Protein AF-A0A257TCY2-F1 (afdb_monomer)

Foldseek 3Di:
DADADAEEAEQQAEADQVAQEDEAAHQHYAYEYNAEYAAHLAGHEYEYLPAHHAYAYEYQNEYEHEHEYEYADQYQHALSYEYDNAEHAYQEEYEYAHAYQHEHEYANEYDQNHQEYEYQHQRYAYEYAAEYAHHLAEYEYEDQPAEHAHAHEYENEYEYAHEYEYADQYQYALSYEYANAEHAYQYEYEYAHAHQHEHEYQNEHDQNHQEYEYNYQHYAYEYQNEYAAHLQGYEYAQAHNHAHEYANEYEYEEEYEYADQEQAACSYEYHNAEHYYHYYYYYPHPYNYDNYYHHHYDDDD

pLDDT: mean 95.95, std 6.82, range [35.81, 98.94]

Mean predicted aligned error: 3.77 Å

Structure (mmCIF, N/CA/C/O backbone):
data_AF-A0A257TCY2-F1
#
_entry.id   AF-A0A257TCY2-F1
#
loop_
_atom_site.group_PDB
_atom_site.id
_atom_site.type_symbol
_atom_site.label_atom_id
_atom_site.label_alt_id
_atom_site.label_comp_id
_atom_site.label_asym_id
_atom_site.label_entity_id
_atom_site.label_seq_id
_atom_site.pdbx_PDB_ins_code
_atom_site.Cartn_x
_atom_site.Cartn_y
_atom_site.Cartn_z
_atom_site.occupancy
_atom_site.B_iso_or_equiv
_atom_site.auth_seq_id
_atom_site.auth_comp_id
_atom_site.auth_asym_id
_atom_site.auth_atom_id
_atom_site.pdbx_PDB_model_num
ATOM 1 N N . ASN A 1 1 ? -17.428 -0.020 25.497 1.00 89.88 1 ASN A N 1
ATOM 2 C CA . ASN A 1 1 ? -17.079 -0.280 26.898 1.00 89.88 1 ASN A CA 1
ATOM 3 C C . ASN A 1 1 ? -16.705 1.039 27.549 1.00 89.88 1 ASN A C 1
ATOM 5 O O . ASN A 1 1 ? -15.969 1.815 26.966 1.00 89.88 1 ASN A O 1
ATOM 9 N N . SER A 1 2 ? -17.289 1.334 28.702 1.00 91.31 2 SER A N 1
ATOM 10 C CA . SER A 1 2 ? -16.994 2.526 29.509 1.00 91.31 2 SER A CA 1
ATOM 11 C C . SER A 1 2 ? -17.037 2.177 30.998 1.00 91.31 2 SER A C 1
ATOM 13 O O . SER A 1 2 ? -17.332 3.024 31.839 1.00 91.31 2 SER A O 1
ATOM 15 N N . GLY A 1 3 ? -16.854 0.890 31.319 1.00 85.69 3 GLY A N 1
ATOM 16 C CA . GLY A 1 3 ? -16.906 0.395 32.687 1.00 85.69 3 GLY A CA 1
ATOM 17 C C . GLY A 1 3 ? -15.727 0.900 33.517 1.00 85.69 3 GLY A C 1
ATOM 18 O O . GLY A 1 3 ? -14.699 1.298 32.983 1.00 85.69 3 GLY A O 1
ATOM 19 N N . THR A 1 4 ? -15.863 0.859 34.837 1.00 85.56 4 THR A N 1
ATOM 20 C CA . THR A 1 4 ? -14.790 1.188 35.796 1.00 85.56 4 THR A CA 1
ATOM 21 C C . THR A 1 4 ? -14.206 -0.054 36.473 1.00 85.56 4 THR A C 1
ATOM 23 O O . THR A 1 4 ? -13.357 0.052 37.355 1.00 85.56 4 THR A O 1
ATOM 26 N N . GLY A 1 5 ? -14.684 -1.241 36.086 1.00 83.38 5 GLY A N 1
ATOM 27 C CA . GLY A 1 5 ? -14.152 -2.514 36.558 1.00 83.38 5 GLY A CA 1
ATOM 28 C C . GLY A 1 5 ? -12.758 -2.792 36.000 1.00 83.38 5 GLY A C 1
ATOM 29 O O . GLY A 1 5 ? -12.325 -2.179 35.024 1.00 83.38 5 GLY A O 1
ATOM 30 N N . THR A 1 6 ? -12.058 -3.734 36.622 1.00 81.06 6 THR A N 1
ATOM 31 C CA . THR A 1 6 ? -10.819 -4.303 36.086 1.00 81.06 6 THR A CA 1
ATOM 32 C C . THR A 1 6 ? -11.149 -5.550 35.261 1.00 81.06 6 THR A C 1
ATOM 34 O O . THR A 1 6 ? -12.037 -6.318 35.631 1.00 81.06 6 THR A O 1
ATOM 37 N N . GLY A 1 7 ? -10.453 -5.761 34.142 1.00 84.75 7 GLY A N 1
ATOM 38 C CA . GLY A 1 7 ? -10.587 -6.971 33.315 1.00 84.75 7 GLY A CA 1
ATOM 39 C C . GLY A 1 7 ? -11.035 -6.715 31.875 1.00 84.75 7 GLY A C 1
ATOM 40 O O . GLY A 1 7 ? -11.066 -5.585 31.407 1.00 84.75 7 GLY A O 1
ATOM 41 N N . GLU A 1 8 ? -11.369 -7.776 31.151 1.00 90.56 8 GLU A N 1
ATOM 42 C CA . GLU A 1 8 ? -11.701 -7.726 29.723 1.00 90.56 8 GLU A CA 1
ATOM 43 C C . GLU A 1 8 ? -13.213 -7.874 29.502 1.00 90.56 8 GLU A C 1
ATOM 45 O O . GLU A 1 8 ? -13.847 -8.794 30.021 1.00 90.56 8 GLU A O 1
ATOM 50 N N . SER A 1 9 ? -13.798 -6.972 28.717 1.00 95.50 9 SER A N 1
ATOM 51 C CA . SER A 1 9 ? -15.141 -7.120 28.160 1.00 95.50 9 SER A CA 1
ATOM 52 C C . SER A 1 9 ? -15.049 -7.854 26.826 1.00 95.50 9 SER A C 1
ATOM 54 O O . SER A 1 9 ? -14.408 -7.363 25.901 1.00 95.50 9 SER A O 1
ATOM 56 N N . LEU A 1 10 ? -15.714 -9.002 26.701 1.00 96.38 10 LEU A N 1
ATOM 57 C CA . LEU A 1 10 ? -15.684 -9.821 25.487 1.00 96.38 10 LEU A CA 1
ATOM 58 C C . LEU A 1 10 ? -17.030 -9.798 24.755 1.00 96.38 10 LEU A C 1
ATOM 60 O O . LEU A 1 10 ? -18.058 -10.197 25.304 1.00 96.38 10 LEU A O 1
ATOM 64 N N . ILE A 1 11 ? -17.006 -9.422 23.478 1.00 97.56 11 ILE A N 1
ATOM 65 C CA . ILE A 1 11 ? -18.086 -9.668 22.520 1.00 97.56 11 ILE A CA 1
ATOM 66 C C . ILE A 1 11 ? -17.694 -10.896 21.694 1.00 97.56 11 ILE A C 1
ATOM 68 O O . ILE A 1 11 ? -16.908 -10.801 20.755 1.00 97.56 11 ILE A O 1
ATOM 72 N N . SER A 1 12 ? -18.213 -12.069 22.058 1.00 96.62 12 SER A N 1
ATOM 73 C CA . SER A 1 12 ? -17.888 -13.336 21.380 1.00 96.62 12 SER A CA 1
ATOM 74 C C . SER A 1 12 ? -18.710 -13.588 20.111 1.00 96.62 12 SER A C 1
ATOM 76 O O . SER A 1 12 ? -18.281 -14.339 19.239 1.00 96.62 12 SER A O 1
ATOM 78 N N . ALA A 1 13 ? -19.888 -12.972 19.995 1.00 97.06 13 ALA A N 1
ATOM 79 C CA . ALA A 1 13 ? -20.731 -13.051 18.805 1.00 97.06 13 ALA A CA 1
ATOM 80 C C . ALA A 1 13 ? -20.280 -12.055 17.725 1.00 97.06 13 ALA A C 1
ATOM 82 O O . ALA A 1 13 ? -19.653 -11.040 18.024 1.00 97.06 13 ALA A O 1
ATOM 83 N N . GLY A 1 14 ? -20.627 -12.329 16.465 1.00 96.06 14 GLY A N 1
ATOM 84 C CA . GLY A 1 14 ? -20.378 -11.389 15.372 1.00 96.06 14 GLY A CA 1
ATOM 85 C C . GLY A 1 14 ? -21.173 -10.089 15.529 1.00 96.06 14 GLY A C 1
ATOM 86 O O . GLY A 1 14 ? -22.322 -10.099 15.976 1.00 96.06 14 GLY A O 1
ATOM 87 N N . ILE A 1 15 ? -20.571 -8.972 15.124 1.00 97.94 15 ILE A N 1
ATOM 88 C CA . ILE A 1 15 ? -21.221 -7.662 15.045 1.00 97.94 15 ILE A CA 1
ATOM 89 C C . ILE A 1 15 ? -21.794 -7.499 13.633 1.00 97.94 15 ILE A C 1
ATOM 91 O O . ILE A 1 15 ? -21.067 -7.573 12.645 1.00 97.94 15 ILE A O 1
ATOM 95 N N . GLY A 1 16 ? -23.110 -7.312 13.531 1.00 96.75 16 GLY A N 1
ATOM 96 C CA . GLY A 1 16 ? -23.810 -7.234 12.245 1.00 96.75 16 GLY A CA 1
ATOM 97 C C . GLY A 1 16 ? -23.762 -5.855 11.578 1.00 96.75 16 GLY A C 1
ATOM 98 O O . GLY A 1 16 ? -23.526 -4.842 12.231 1.00 96.75 16 GLY A O 1
ATOM 99 N N . ALA A 1 17 ? -24.120 -5.817 10.290 1.00 96.50 17 ALA A N 1
ATOM 100 C CA . ALA A 1 17 ? -24.063 -4.639 9.411 1.00 96.50 17 ALA A CA 1
ATOM 101 C C . ALA A 1 17 ? -24.980 -3.456 9.792 1.00 96.50 17 ALA A C 1
ATOM 103 O O . ALA A 1 17 ? -24.977 -2.437 9.110 1.00 96.50 17 ALA A O 1
ATOM 104 N N . ASN A 1 18 ? -25.775 -3.577 10.859 1.00 96.88 18 ASN A N 1
ATOM 105 C CA . ASN A 1 18 ? -26.564 -2.468 11.408 1.00 96.88 18 ASN A CA 1
ATOM 106 C C . ASN A 1 18 ? -25.780 -1.655 12.451 1.00 96.88 18 ASN A C 1
ATOM 108 O O . ASN A 1 18 ? -26.243 -0.601 12.880 1.00 96.88 18 ASN A O 1
ATOM 112 N N . VAL A 1 19 ? -24.626 -2.155 12.901 1.00 97.75 19 VAL A N 1
ATOM 113 C CA . VAL A 1 19 ? -23.785 -1.485 13.890 1.00 97.75 19 VAL A CA 1
ATOM 114 C C . VAL A 1 19 ? -22.763 -0.616 13.166 1.00 97.75 19 VAL A C 1
ATOM 116 O O . VAL A 1 19 ? -21.879 -1.102 12.461 1.00 97.75 19 VAL A O 1
ATOM 119 N N . THR A 1 20 ? -22.877 0.691 13.363 1.00 97.75 20 THR A N 1
ATOM 120 C CA . THR A 1 20 ? -22.007 1.693 12.734 1.00 97.75 20 THR A CA 1
ATOM 121 C C . THR A 1 20 ? -20.854 2.126 13.636 1.00 97.75 20 THR A C 1
ATOM 123 O O . THR A 1 20 ? -20.016 2.911 13.209 1.00 97.75 20 THR A O 1
ATOM 126 N N . GLY A 1 21 ? -20.797 1.643 14.879 1.00 98.19 21 GLY A N 1
ATOM 127 C CA . GLY A 1 21 ? -19.809 2.084 15.856 1.00 98.19 21 GLY A CA 1
ATOM 128 C C . GLY A 1 21 ? -19.520 1.047 16.937 1.00 98.19 21 GLY A C 1
ATOM 129 O O . GLY A 1 21 ? -20.444 0.443 17.482 1.00 98.19 21 GLY A O 1
ATOM 130 N N . VAL A 1 22 ? -18.244 0.880 17.281 1.00 98.44 22 VAL A N 1
ATOM 131 C CA . VAL A 1 22 ? -17.781 0.143 18.465 1.00 98.44 22 VAL A CA 1
ATOM 132 C C . VAL A 1 22 ? -16.777 1.021 19.199 1.00 98.44 22 VAL A C 1
ATOM 134 O O . VAL A 1 22 ? -15.784 1.443 18.618 1.00 98.44 22 VAL A O 1
ATOM 137 N N . THR A 1 23 ? -17.019 1.294 20.479 1.00 97.94 23 THR A N 1
ATOM 138 C CA . THR A 1 23 ? -16.197 2.236 21.252 1.00 97.94 23 THR A CA 1
ATOM 139 C C . THR A 1 23 ? -15.641 1.589 22.513 1.00 97.94 23 THR A C 1
ATOM 141 O O . THR A 1 23 ? -16.407 1.045 23.311 1.00 97.94 23 THR A O 1
ATOM 144 N N . GLU A 1 24 ? -14.334 1.704 22.728 1.00 97.56 24 GLU A N 1
ATOM 145 C CA . GLU A 1 24 ? -13.656 1.550 24.019 1.00 97.56 24 GLU A CA 1
ATOM 146 C C . GLU A 1 24 ? -13.386 2.941 24.621 1.00 97.56 24 GLU A C 1
ATOM 148 O O . GLU A 1 24 ? -12.907 3.836 23.933 1.00 97.56 24 GLU A O 1
ATOM 153 N N . ASN A 1 25 ? -13.747 3.148 25.885 1.00 95.81 25 ASN A N 1
ATOM 154 C CA . ASN A 1 25 ? -13.610 4.401 26.639 1.00 95.81 25 ASN A CA 1
ATOM 155 C C . ASN A 1 25 ? -13.423 4.157 28.157 1.00 95.81 25 ASN A C 1
ATOM 157 O O . ASN A 1 25 ? -13.607 5.046 28.986 1.00 95.81 25 ASN A O 1
ATOM 161 N N . SER A 1 26 ? -13.142 2.924 28.559 1.00 94.44 26 SER A N 1
ATOM 162 C CA . SER A 1 26 ? -12.793 2.556 29.921 1.00 94.44 26 SER A CA 1
ATOM 163 C C . SER A 1 26 ? -11.306 2.779 30.146 1.00 94.44 26 SER A C 1
ATOM 165 O O . SER A 1 26 ? -10.479 2.399 29.325 1.00 94.44 26 SER A O 1
ATOM 167 N N . ALA A 1 27 ? -10.940 3.328 31.303 1.00 92.31 27 ALA A N 1
ATOM 168 C CA . ALA A 1 27 ? -9.537 3.430 31.684 1.00 92.31 27 ALA A CA 1
ATOM 169 C C . ALA A 1 27 ? -8.929 2.062 32.058 1.00 92.31 27 ALA A C 1
ATOM 171 O O . ALA A 1 27 ? -7.739 1.833 31.827 1.00 92.31 27 ALA A O 1
ATOM 172 N N . THR A 1 28 ? -9.738 1.152 32.608 1.00 91.38 28 THR A N 1
ATOM 173 C CA . THR A 1 28 ? -9.285 -0.033 33.360 1.00 91.38 28 THR A CA 1
ATOM 174 C C . THR A 1 28 ? -9.785 -1.371 32.819 1.00 91.38 28 THR A C 1
ATOM 176 O O . THR A 1 28 ? -9.337 -2.416 33.299 1.00 91.38 28 THR A O 1
ATOM 179 N N . SER A 1 29 ? -10.718 -1.359 31.866 1.00 94.06 29 SER A N 1
ATOM 180 C CA . SER A 1 29 ? -11.249 -2.559 31.236 1.00 94.06 29 SER A CA 1
ATOM 181 C C . SER A 1 29 ? -11.096 -2.506 29.721 1.00 94.06 29 SER A C 1
ATOM 183 O O . SER A 1 29 ? -11.637 -1.613 29.087 1.00 94.06 29 SER A O 1
ATOM 185 N N . ALA A 1 30 ? -10.392 -3.472 29.134 1.00 95.69 30 ALA A N 1
ATOM 186 C CA . ALA A 1 30 ? -10.261 -3.590 27.680 1.00 95.69 30 ALA A CA 1
ATOM 187 C C . ALA A 1 30 ? -11.533 -4.162 27.038 1.00 95.69 30 ALA A C 1
ATOM 189 O O . ALA A 1 30 ? -12.298 -4.869 27.699 1.00 95.69 30 ALA A O 1
ATOM 190 N N . LEU A 1 31 ? -11.733 -3.906 25.745 1.00 97.56 31 LEU A N 1
ATOM 191 C CA . LEU A 1 31 ? -12.817 -4.468 24.941 1.00 97.56 31 LEU A CA 1
ATOM 192 C C . LEU A 1 31 ? -12.226 -5.332 23.839 1.00 97.56 31 LEU A C 1
ATOM 194 O O . LEU A 1 31 ? -11.511 -4.840 22.968 1.00 97.56 31 LEU A O 1
ATOM 198 N N . THR A 1 32 ? -12.611 -6.601 23.835 1.00 97.88 32 THR A N 1
ATOM 199 C CA . THR A 1 32 ? -12.283 -7.543 22.771 1.00 97.88 32 THR A CA 1
ATOM 200 C C . THR A 1 32 ? -13.537 -7.941 22.014 1.00 97.88 32 THR A C 1
ATOM 202 O O . THR A 1 32 ? -14.533 -8.381 22.591 1.00 97.88 32 THR A O 1
ATOM 205 N N . VAL A 1 33 ? -13.480 -7.828 20.692 1.00 98.38 33 VAL A N 1
ATOM 206 C CA . VAL A 1 33 ? -14.477 -8.342 19.757 1.00 98.38 33 VAL A CA 1
ATOM 207 C C . VAL A 1 33 ? -13.922 -9.623 19.136 1.00 98.38 33 VAL A C 1
ATOM 209 O O . VAL A 1 33 ? -13.134 -9.593 18.190 1.00 98.38 33 VAL A O 1
ATOM 212 N N . GLY A 1 34 ? -14.311 -10.759 19.716 1.00 97.75 34 GLY A N 1
ATOM 213 C CA . GLY A 1 34 ? -13.906 -12.091 19.265 1.00 97.75 34 GLY A CA 1
ATOM 214 C C . GLY A 1 34 ? -14.706 -12.603 18.067 1.00 97.75 34 GLY A C 1
ATOM 215 O O . GLY A 1 34 ? -14.212 -13.433 17.310 1.00 97.75 34 GLY A O 1
ATOM 216 N N . GLY A 1 35 ? -15.931 -12.108 17.874 1.00 97.50 35 GLY A N 1
ATOM 217 C CA . GLY A 1 35 ? -16.713 -12.371 16.667 1.00 97.50 35 GLY A CA 1
ATOM 218 C C . GLY A 1 35 ? -16.335 -11.448 15.508 1.00 97.50 35 GLY A C 1
ATOM 219 O O . GLY A 1 35 ? -15.796 -10.364 15.710 1.00 97.50 35 GLY A O 1
ATOM 220 N N . ALA A 1 36 ? -16.620 -11.866 14.274 1.00 97.50 36 ALA A N 1
ATOM 221 C CA . ALA A 1 36 ? -16.353 -11.035 13.099 1.00 97.50 36 ALA A CA 1
ATOM 222 C C . ALA A 1 36 ? -17.190 -9.747 13.112 1.00 97.50 36 ALA A C 1
ATOM 224 O O . ALA A 1 36 ? -18.366 -9.766 13.490 1.00 97.50 36 ALA A O 1
ATOM 225 N N . ILE A 1 37 ? -16.617 -8.645 12.631 1.00 98.62 37 ILE A N 1
ATOM 226 C CA . ILE A 1 37 ? -17.355 -7.409 12.354 1.00 98.62 37 ILE A CA 1
ATOM 227 C C . ILE A 1 37 ? -17.805 -7.425 10.893 1.00 98.62 37 ILE A C 1
ATOM 229 O O . ILE A 1 37 ? -16.997 -7.585 9.980 1.00 98.62 37 ILE A O 1
ATOM 233 N N . THR A 1 38 ? -19.100 -7.239 10.656 1.00 98.56 38 THR A N 1
ATOM 234 C CA . THR A 1 38 ? -19.643 -6.956 9.323 1.00 98.56 38 THR A CA 1
ATOM 235 C C . THR A 1 38 ? -19.830 -5.451 9.196 1.00 98.56 38 THR A C 1
ATOM 237 O O . THR A 1 38 ? -20.738 -4.895 9.807 1.00 98.56 38 THR A O 1
ATOM 240 N N . VAL A 1 39 ? -18.976 -4.793 8.416 1.00 98.62 39 VAL A N 1
ATOM 241 C CA . VAL A 1 39 ? -19.020 -3.345 8.199 1.00 98.62 39 VAL A CA 1
ATOM 242 C C . VAL A 1 39 ? -20.326 -2.955 7.514 1.00 98.62 39 VAL A C 1
ATOM 244 O O . VAL A 1 39 ? -20.713 -3.539 6.493 1.00 98.62 39 VAL A O 1
ATOM 247 N N . ALA A 1 40 ? -21.006 -1.965 8.092 1.00 98.19 40 ALA A N 1
ATOM 248 C CA . ALA A 1 40 ? -22.235 -1.407 7.550 1.00 98.19 40 ALA A CA 1
ATOM 249 C C . ALA A 1 40 ? -21.975 -0.748 6.189 1.00 98.19 40 ALA A C 1
ATOM 251 O O . ALA A 1 40 ? -20.904 -0.196 5.959 1.00 98.19 40 ALA A O 1
ATOM 252 N N . ALA A 1 41 ? -22.964 -0.735 5.292 1.00 97.25 41 ALA A N 1
ATOM 253 C CA . ALA A 1 41 ? -22.807 -0.111 3.971 1.00 97.25 41 ALA A CA 1
ATOM 254 C C . ALA A 1 41 ? -22.466 1.393 4.053 1.00 97.25 41 ALA A C 1
ATOM 256 O O . ALA A 1 41 ? -21.733 1.907 3.216 1.00 97.25 41 ALA A O 1
ATOM 257 N N . GLY A 1 42 ? -22.961 2.086 5.087 1.00 96.75 42 GLY A N 1
ATOM 258 C CA . GLY A 1 42 ? -22.605 3.480 5.389 1.00 96.75 42 GLY A CA 1
ATOM 259 C C . GLY A 1 42 ? -21.276 3.656 6.136 1.00 96.75 42 GLY A C 1
ATOM 260 O O . GLY A 1 42 ? -20.899 4.785 6.429 1.00 96.75 42 GLY A O 1
ATOM 261 N N . GLY A 1 43 ? -20.583 2.559 6.442 1.00 98.25 43 GLY A N 1
ATOM 262 C CA . GLY A 1 43 ? -19.350 2.511 7.217 1.00 98.25 43 GLY A CA 1
ATOM 263 C C . GLY A 1 43 ? -19.547 2.125 8.686 1.00 98.25 43 GLY A C 1
ATOM 264 O O . GLY A 1 43 ? -20.632 2.261 9.258 1.00 98.25 43 GLY A O 1
ATOM 265 N N . THR A 1 44 ? -18.471 1.636 9.296 1.00 98.75 44 THR A N 1
ATOM 266 C CA . THR A 1 44 ? -18.402 1.294 10.721 1.00 98.75 44 THR A CA 1
ATOM 267 C C . THR A 1 44 ? -17.135 1.897 11.316 1.00 98.75 44 THR A C 1
ATOM 269 O O . THR A 1 44 ? -16.044 1.679 10.792 1.00 98.75 44 THR A O 1
ATOM 272 N N . THR A 1 45 ? -17.272 2.614 12.429 1.00 98.81 45 THR A N 1
ATOM 273 C CA . THR A 1 45 ? -16.152 3.221 13.155 1.00 98.81 45 THR A CA 1
ATOM 274 C C . THR A 1 45 ? -15.792 2.404 14.391 1.00 98.81 45 THR A C 1
ATOM 276 O O . THR A 1 45 ? -16.648 2.073 15.211 1.00 98.81 45 THR A O 1
ATOM 279 N N . LEU A 1 46 ? -14.512 2.097 14.553 1.00 98.81 46 LEU A N 1
ATOM 280 C CA . LEU A 1 46 ? -13.935 1.561 15.777 1.00 98.81 46 LEU A CA 1
ATOM 281 C C . LEU A 1 46 ? -13.209 2.699 16.482 1.00 98.81 46 LEU A C 1
ATOM 283 O O . LEU A 1 46 ? -12.328 3.312 15.896 1.00 98.81 46 LEU A O 1
ATOM 287 N N . THR A 1 47 ? -13.564 2.985 17.728 1.00 98.75 47 THR A N 1
ATOM 288 C CA . THR A 1 47 ? -12.987 4.105 18.476 1.00 98.75 47 THR A CA 1
ATOM 289 C C . THR A 1 47 ? -12.360 3.602 19.762 1.00 98.75 47 THR A C 1
ATOM 291 O O . THR A 1 47 ? -13.033 2.950 20.560 1.00 98.75 47 THR A O 1
ATOM 294 N N . ASN A 1 48 ? -11.107 3.975 20.012 1.00 98.25 48 ASN A N 1
ATOM 295 C CA . ASN A 1 48 ? -10.554 3.966 21.360 1.00 98.25 48 ASN A CA 1
ATOM 296 C C . ASN A 1 48 ? -10.442 5.415 21.850 1.00 98.25 48 ASN A C 1
ATOM 298 O O . ASN A 1 48 ? -9.567 6.156 21.419 1.00 98.25 48 ASN A O 1
ATOM 302 N N . ALA A 1 49 ? -11.348 5.818 22.739 1.00 96.38 49 ALA A N 1
ATOM 303 C CA . ALA A 1 49 ? -11.420 7.149 23.341 1.00 96.38 49 ALA A CA 1
ATOM 304 C C . ALA A 1 49 ? -10.745 7.224 24.725 1.00 96.38 49 ALA A C 1
ATOM 306 O O . ALA A 1 49 ? -10.909 8.207 25.449 1.00 96.38 49 ALA A O 1
ATOM 307 N N . ASN A 1 50 ? -9.984 6.196 25.108 1.00 91.12 50 ASN A N 1
ATOM 308 C CA . ASN A 1 50 ? -9.343 6.105 26.411 1.00 91.12 50 ASN A CA 1
ATOM 309 C C . ASN A 1 50 ? -8.156 7.073 26.545 1.00 91.12 50 ASN A C 1
ATOM 311 O O . ASN A 1 50 ? -7.003 6.710 26.331 1.00 91.12 50 ASN A O 1
ATOM 315 N N . ALA A 1 51 ? -8.424 8.317 26.930 1.00 80.69 51 ALA A N 1
ATOM 316 C CA . ALA A 1 51 ? -7.404 9.363 26.976 1.00 80.69 51 ALA A CA 1
ATOM 317 C C . ALA A 1 51 ? -6.301 9.152 28.038 1.00 80.69 51 ALA A C 1
ATOM 319 O O . ALA A 1 51 ? -5.235 9.755 27.924 1.00 80.69 51 ALA A O 1
ATOM 320 N N . SER A 1 52 ? -6.542 8.354 29.084 1.00 78.06 52 SER A N 1
ATOM 321 C CA . SER A 1 52 ? -5.675 8.325 30.278 1.00 78.06 52 SER A CA 1
ATOM 322 C C . SER A 1 52 ? -5.508 6.955 30.948 1.00 78.06 52 SER A C 1
ATOM 324 O O . SER A 1 52 ? -4.885 6.864 32.006 1.00 78.06 52 SER A O 1
ATOM 326 N N . GLY A 1 53 ? -6.047 5.891 30.356 1.00 85.88 53 GLY A N 1
ATOM 327 C CA . GLY A 1 53 ? -5.898 4.517 30.832 1.00 85.88 53 GLY A CA 1
ATOM 328 C C . GLY A 1 53 ? -4.941 3.675 29.990 1.00 85.88 53 GLY A C 1
ATOM 329 O O . GLY A 1 53 ? -4.104 4.189 29.255 1.00 85.88 53 GLY A O 1
ATOM 330 N N . SER A 1 54 ? -5.078 2.355 30.116 1.00 90.56 54 SER A N 1
ATOM 331 C CA . SER A 1 54 ? -4.248 1.358 29.418 1.00 90.56 54 SER A CA 1
ATOM 332 C C . SER A 1 54 ? -5.075 0.314 28.666 1.00 90.56 54 SER A C 1
ATOM 334 O O . SER A 1 54 ? -4.590 -0.778 28.387 1.00 90.56 54 SER A O 1
ATOM 336 N N . SER A 1 55 ? -6.355 0.593 28.435 1.00 95.69 55 SER A N 1
ATOM 337 C CA . SER A 1 55 ? -7.306 -0.379 27.894 1.00 95.69 55 SER A CA 1
ATOM 338 C C . SER A 1 55 ? -7.414 -0.245 26.380 1.00 95.69 55 SER A C 1
ATOM 340 O O . SER A 1 55 ? -7.599 0.860 25.866 1.00 95.69 55 SER A O 1
ATOM 342 N N . LEU A 1 56 ? -7.293 -1.379 25.690 1.00 95.75 56 LEU A N 1
ATOM 343 C CA . LEU A 1 56 ? -7.274 -1.482 24.235 1.00 95.75 56 LEU A CA 1
ATOM 344 C C . LEU A 1 56 ? -8.661 -1.851 23.697 1.00 95.75 56 LEU A C 1
ATOM 346 O O . LEU A 1 56 ? -9.445 -2.516 24.380 1.00 95.75 56 LEU A O 1
ATOM 350 N N . LEU A 1 57 ? -8.913 -1.493 22.438 1.00 98.25 57 LEU A N 1
ATOM 351 C CA . LEU A 1 57 ? -9.946 -2.104 21.610 1.00 98.25 57 LEU A CA 1
ATOM 352 C C . LEU A 1 57 ? -9.292 -3.155 20.709 1.00 98.25 57 LEU A C 1
ATOM 354 O O . LEU A 1 57 ? -8.577 -2.810 19.770 1.00 98.25 57 LEU A O 1
ATOM 358 N N . THR A 1 58 ? -9.550 -4.433 20.974 1.00 98.38 58 THR A N 1
ATOM 359 C CA . THR A 1 58 ? -9.042 -5.545 20.161 1.00 98.38 58 THR A CA 1
ATOM 360 C C . THR A 1 58 ? -10.161 -6.156 19.327 1.00 98.38 58 THR A C 1
ATOM 362 O O . THR A 1 58 ? -11.237 -6.449 19.841 1.00 98.38 58 THR A O 1
ATOM 365 N N . VAL A 1 59 ? -9.913 -6.409 18.046 1.00 98.62 59 VAL A N 1
ATOM 366 C CA . VAL A 1 59 ? -10.798 -7.18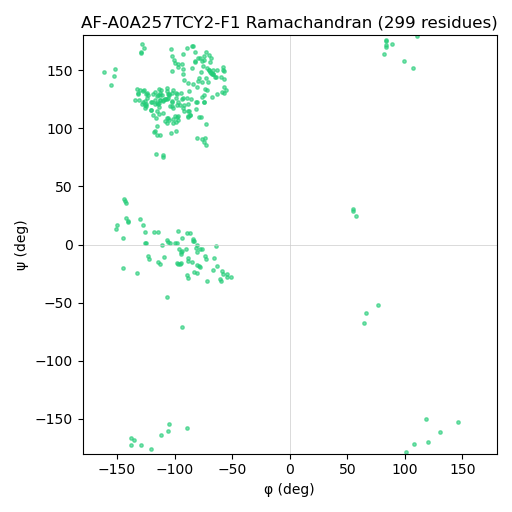2 17.166 1.00 98.62 59 VAL A CA 1
ATOM 367 C C . VAL A 1 59 ? -10.025 -8.388 16.655 1.00 98.62 59 VAL A C 1
ATOM 369 O O . VAL A 1 59 ? -9.048 -8.230 15.926 1.00 98.62 59 VAL A O 1
ATOM 372 N N . SER A 1 60 ? -10.464 -9.587 17.029 1.00 97.75 60 SER A N 1
ATOM 373 C CA . SER A 1 60 ? -9.829 -10.848 16.625 1.00 97.75 60 SER A CA 1
ATOM 374 C C . SER A 1 60 ? -10.694 -11.699 15.692 1.00 97.75 60 SER A C 1
ATOM 376 O O . SER A 1 60 ? -10.182 -12.560 14.987 1.00 97.75 60 SER A O 1
ATOM 378 N N . GLY A 1 61 ? -11.999 -11.431 15.599 1.00 97.38 61 GLY A N 1
ATOM 379 C CA . GLY A 1 61 ? -12.896 -12.196 14.724 1.00 97.38 61 GLY A CA 1
ATOM 380 C C . GLY A 1 61 ? -12.803 -11.872 13.227 1.00 97.38 61 GLY A C 1
ATOM 381 O O . GLY A 1 61 ? -13.483 -12.510 12.424 1.00 97.38 61 GLY A O 1
ATOM 382 N N . GLY A 1 62 ? -11.988 -10.887 12.840 1.00 97.44 62 GLY A N 1
ATOM 383 C CA . GLY A 1 62 ? -11.848 -10.414 11.460 1.00 97.44 62 GLY A CA 1
ATOM 384 C C . GLY A 1 62 ? -12.915 -9.396 11.061 1.00 97.44 62 GLY A C 1
ATOM 385 O O . GLY A 1 62 ? -13.837 -9.088 11.824 1.00 97.44 62 GLY A O 1
ATOM 386 N N . VAL A 1 63 ? -12.782 -8.850 9.851 1.00 98.75 63 VAL A N 1
ATOM 387 C CA . VAL A 1 63 ? -13.678 -7.803 9.339 1.00 98.75 63 VAL A CA 1
ATOM 388 C C . VAL A 1 63 ? -14.131 -8.133 7.917 1.00 98.75 63 VAL A C 1
ATOM 390 O O . VAL A 1 63 ? -13.325 -8.504 7.069 1.00 98.75 63 VAL A O 1
ATOM 393 N N . THR A 1 64 ? -15.428 -7.997 7.650 1.00 98.44 64 THR A N 1
ATOM 394 C CA . THR A 1 64 ? -16.078 -8.204 6.341 1.00 98.44 64 THR A CA 1
ATOM 395 C C . THR A 1 64 ? -17.113 -7.094 6.102 1.00 98.44 64 THR A C 1
ATOM 397 O O . THR A 1 64 ? -17.115 -6.107 6.829 1.00 98.44 64 THR A O 1
ATOM 400 N N . GLY A 1 65 ? -18.015 -7.222 5.124 1.00 98.06 65 GLY A N 1
ATOM 401 C CA . GLY A 1 65 ? -19.075 -6.236 4.857 1.00 98.06 65 GLY A CA 1
ATOM 402 C C . GLY A 1 65 ? -18.756 -5.311 3.683 1.00 98.06 65 GLY A C 1
ATOM 403 O O . GLY A 1 65 ? -17.741 -5.494 3.021 1.00 98.06 65 GLY A O 1
ATOM 404 N N . ALA A 1 66 ? -19.651 -4.365 3.389 1.00 93.25 66 ALA A N 1
ATOM 405 C CA . ALA A 1 66 ? -19.679 -3.645 2.107 1.00 93.25 66 ALA A CA 1
ATOM 406 C C . ALA A 1 66 ? -19.372 -2.136 2.189 1.00 93.25 66 ALA A C 1
ATOM 408 O O . ALA A 1 66 ? -19.618 -1.419 1.221 1.00 93.25 66 ALA A O 1
ATOM 409 N N . GLY A 1 67 ? -18.901 -1.643 3.335 1.00 97.56 67 GLY A N 1
ATOM 410 C CA . GLY A 1 67 ? -18.581 -0.228 3.526 1.00 97.56 67 GLY A CA 1
ATOM 411 C C . GLY A 1 67 ? -17.193 0.005 4.107 1.00 97.56 67 GLY A C 1
ATOM 412 O O . GLY A 1 67 ? -16.396 -0.918 4.282 1.00 97.56 67 GLY A O 1
ATOM 413 N N . ASN A 1 68 ? -16.923 1.264 4.436 1.00 98.62 68 ASN A N 1
ATOM 414 C CA . ASN A 1 68 ? -15.622 1.692 4.936 1.00 98.62 68 ASN A CA 1
ATOM 415 C C . ASN A 1 68 ? -15.467 1.385 6.428 1.00 98.62 68 ASN A C 1
ATOM 417 O O . ASN A 1 68 ? -16.365 1.651 7.231 1.00 98.62 68 ASN A O 1
ATOM 421 N N . LEU A 1 69 ? -14.307 0.856 6.798 1.00 98.88 69 LEU A N 1
ATOM 422 C CA . LEU A 1 69 ? -13.900 0.696 8.184 1.00 98.88 69 LEU A CA 1
ATOM 423 C C . LEU A 1 69 ? -13.083 1.917 8.602 1.00 98.88 69 LEU A C 1
ATOM 425 O O . LEU A 1 69 ? -12.076 2.228 7.969 1.00 98.88 69 LEU A O 1
ATOM 429 N N . ILE A 1 70 ? -13.494 2.583 9.675 1.00 98.88 70 ILE A N 1
ATOM 430 C CA . ILE A 1 70 ? -12.786 3.741 10.229 1.00 98.88 70 ILE A CA 1
ATOM 431 C C . ILE A 1 70 ? -12.204 3.348 11.586 1.00 98.88 70 ILE A C 1
ATOM 433 O O . ILE A 1 70 ? -12.896 2.740 12.401 1.00 98.88 70 ILE A O 1
ATOM 437 N N . LEU A 1 71 ? -10.937 3.670 11.818 1.00 98.88 71 LEU A N 1
ATOM 438 C CA . LEU A 1 71 ? -10.187 3.387 13.036 1.00 98.88 71 LEU A CA 1
ATOM 439 C C . LEU A 1 71 ?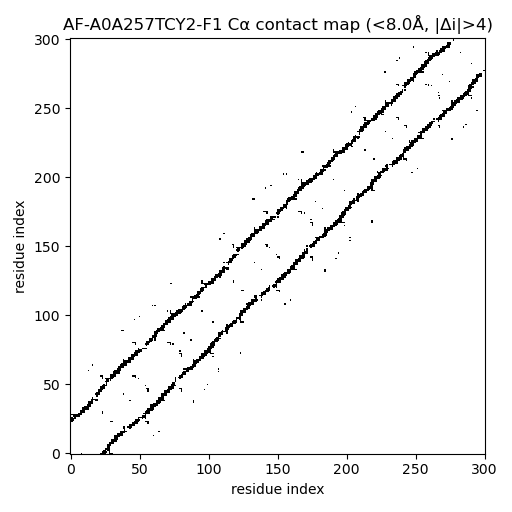 -9.804 4.723 13.682 1.00 98.88 71 LEU A C 1
ATOM 441 O O . LEU A 1 71 ? -8.950 5.451 13.182 1.00 98.88 71 LEU A O 1
ATOM 445 N N . ASP A 1 72 ? -10.442 5.038 14.802 1.00 98.56 72 ASP A N 1
ATOM 446 C CA . ASP A 1 72 ? -10.244 6.275 15.548 1.00 98.56 72 ASP A CA 1
ATOM 447 C C . ASP A 1 72 ? -9.532 5.966 16.864 1.00 98.56 72 ASP A C 1
ATOM 449 O O . ASP A 1 72 ? -10.151 5.903 17.937 1.00 98.56 72 ASP A O 1
ATOM 453 N N . ASN A 1 73 ? -8.217 5.727 16.797 1.00 98.12 73 ASN A N 1
ATOM 454 C CA . ASN A 1 73 ? -7.417 5.668 18.013 1.00 98.12 73 ASN A CA 1
ATOM 455 C C . ASN A 1 73 ? -7.213 7.091 18.554 1.00 98.12 73 ASN A C 1
ATOM 457 O O . ASN A 1 73 ? -6.253 7.791 18.238 1.00 98.12 73 ASN A O 1
ATOM 461 N N . ASN A 1 74 ? -8.163 7.525 19.377 1.00 97.69 74 ASN A N 1
ATOM 462 C CA . ASN A 1 74 ? -8.172 8.818 20.057 1.00 97.69 74 ASN A CA 1
ATOM 463 C C . ASN A 1 74 ? -7.414 8.767 21.397 1.00 97.69 74 ASN A C 1
ATOM 465 O O . ASN A 1 74 ? -7.481 9.713 22.181 1.00 97.69 74 ASN A O 1
ATOM 469 N N . SER A 1 75 ? -6.699 7.670 21.670 1.00 97.06 75 SER A N 1
ATOM 470 C CA . SER A 1 75 ? -5.910 7.459 22.883 1.00 97.06 75 SER A CA 1
ATOM 471 C C . SER A 1 75 ? -4.408 7.661 22.655 1.00 97.06 75 SER A C 1
ATOM 473 O O . SER A 1 75 ? -3.903 7.600 21.535 1.00 97.06 75 SER A O 1
ATOM 475 N N . ALA A 1 76 ? -3.658 7.851 23.740 1.00 96.38 76 ALA A N 1
ATOM 476 C CA . ALA A 1 76 ? -2.192 7.826 23.712 1.00 96.38 76 ALA A CA 1
ATOM 477 C C . ALA A 1 76 ? -1.610 6.398 23.788 1.00 96.38 76 ALA A C 1
ATOM 479 O O . ALA A 1 76 ? -0.395 6.226 23.870 1.00 96.38 76 ALA A O 1
ATOM 480 N N . ILE A 1 77 ? -2.466 5.373 23.811 1.00 96.62 77 ILE A N 1
ATOM 481 C CA . ILE A 1 77 ? -2.080 3.983 24.046 1.00 96.62 77 ILE A CA 1
ATOM 482 C C . ILE A 1 77 ? -1.531 3.405 22.744 1.00 96.62 77 ILE A C 1
ATOM 484 O O . ILE A 1 77 ? -2.228 3.394 21.726 1.00 96.62 77 ILE A O 1
ATOM 488 N N . ALA A 1 78 ? -0.288 2.920 22.784 1.00 96.31 78 ALA A N 1
ATOM 489 C CA . ALA A 1 78 ? 0.297 2.164 21.682 1.00 96.31 78 ALA A CA 1
ATOM 490 C C . ALA A 1 78 ? -0.600 0.969 21.336 1.00 96.31 78 ALA A C 1
ATOM 492 O O . ALA A 1 78 ? -1.067 0.267 22.233 1.00 96.31 78 ALA A O 1
ATOM 493 N N . ASP A 1 79 ? -0.871 0.785 20.047 1.00 97.44 79 ASP A N 1
ATOM 494 C CA . ASP A 1 79 ? -1.785 -0.236 19.527 1.00 97.44 79 ASP A CA 1
ATOM 495 C C . ASP A 1 79 ? -3.194 -0.163 20.144 1.00 97.44 79 ASP A C 1
ATOM 497 O O . ASP A 1 79 ? -3.911 -1.162 20.247 1.00 97.44 79 ASP A O 1
ATOM 501 N N . GLY A 1 80 ? -3.611 1.042 20.559 1.00 97.38 80 GLY A N 1
ATOM 502 C CA . GLY A 1 80 ? -4.868 1.283 21.270 1.00 97.38 80 GLY A CA 1
ATOM 503 C C . GLY A 1 80 ? -6.091 0.746 20.523 1.00 97.38 80 GLY A C 1
ATOM 504 O O . GLY A 1 80 ? -7.064 0.334 21.159 1.00 97.38 80 GLY A O 1
ATOM 505 N N . ILE A 1 81 ? -6.024 0.674 19.194 1.00 98.75 81 ILE A N 1
ATOM 506 C CA . ILE A 1 81 ? -6.878 -0.195 18.384 1.00 98.75 81 ILE A CA 1
ATOM 507 C C . ILE A 1 81 ? -5.999 -1.274 17.747 1.00 98.75 81 ILE A C 1
ATOM 509 O O . ILE A 1 81 ? -5.050 -0.955 17.033 1.00 98.75 81 ILE A O 1
ATOM 513 N N . THR A 1 82 ? -6.344 -2.544 17.969 1.00 98.69 82 THR A N 1
ATOM 514 C CA . THR A 1 82 ? -5.633 -3.705 17.416 1.00 98.69 82 THR A CA 1
ATOM 515 C C . THR A 1 82 ? -6.589 -4.622 16.656 1.00 98.69 82 THR A C 1
ATOM 517 O O . THR A 1 82 ? -7.512 -5.188 17.240 1.00 98.69 82 THR A O 1
ATOM 520 N N . LEU A 1 83 ? -6.349 -4.831 15.362 1.00 98.81 83 LEU A N 1
ATOM 521 C CA . LEU A 1 83 ? -7.042 -5.824 14.535 1.00 98.81 83 LEU A CA 1
ATOM 522 C C . LEU A 1 83 ? -6.082 -6.994 14.296 1.00 98.81 83 LEU A C 1
ATOM 524 O O . LEU A 1 83 ? -5.082 -6.855 13.591 1.00 98.81 83 LEU A O 1
ATOM 528 N N . SER A 1 84 ? -6.352 -8.143 14.911 1.00 98.00 84 SER A N 1
ATOM 529 C CA . SER A 1 84 ? -5.411 -9.263 14.983 1.00 98.00 84 SER A CA 1
ATOM 530 C C . SER A 1 84 ? -6.025 -10.588 14.552 1.00 98.00 84 SER A C 1
ATOM 532 O O . SER A 1 84 ? -7.240 -10.745 14.481 1.00 98.00 84 SER A O 1
ATOM 534 N N . THR A 1 85 ? -5.161 -11.575 14.304 1.00 94.44 85 THR A N 1
ATOM 535 C CA . THR A 1 85 ? -5.477 -12.986 14.000 1.00 94.44 85 THR A CA 1
ATOM 536 C C . THR A 1 85 ? -6.202 -13.228 12.671 1.00 94.44 85 THR A C 1
ATOM 538 O O . THR A 1 85 ? -5.659 -13.925 11.818 1.00 94.44 85 THR A O 1
ATOM 541 N N . ALA A 1 86 ? -7.383 -12.651 12.458 1.00 97.44 86 ALA A N 1
ATOM 542 C CA . ALA A 1 86 ? -8.152 -12.774 11.229 1.00 97.44 86 ALA A CA 1
ATOM 543 C C . ALA A 1 86 ? -8.027 -11.517 10.356 1.00 97.44 86 ALA A C 1
ATOM 545 O O . ALA A 1 86 ? -7.868 -10.399 10.845 1.00 97.44 86 ALA A O 1
ATOM 546 N N . THR A 1 87 ? -8.121 -11.715 9.043 1.00 98.06 87 THR A N 1
ATOM 547 C CA . THR A 1 87 ? -7.917 -10.664 8.039 1.00 98.06 87 THR A CA 1
ATOM 548 C C . THR A 1 87 ? -8.994 -9.583 8.081 1.00 98.06 87 THR A C 1
ATOM 550 O O . THR A 1 87 ? -10.180 -9.873 8.279 1.00 98.06 87 THR A O 1
ATOM 553 N N . VAL A 1 88 ? -8.599 -8.349 7.772 1.00 98.81 88 VAL A N 1
ATOM 554 C CA . VAL A 1 88 ? -9.506 -7.237 7.465 1.00 98.81 88 VAL A CA 1
ATOM 555 C C . VAL A 1 88 ? -9.847 -7.286 5.979 1.00 98.81 88 VAL A C 1
ATOM 557 O O . VAL A 1 88 ? -8.975 -7.098 5.137 1.00 98.81 88 VAL A O 1
ATOM 560 N N . ASN A 1 89 ? -11.095 -7.601 5.640 1.00 98.69 89 ASN A N 1
ATOM 561 C CA . ASN A 1 89 ? -11.509 -7.919 4.272 1.00 98.69 89 ASN A CA 1
ATOM 562 C C . ASN A 1 89 ? -12.914 -7.377 3.932 1.00 98.69 89 ASN A C 1
ATOM 564 O O . ASN A 1 89 ? -13.702 -8.043 3.250 1.00 98.69 89 ASN A O 1
ATOM 568 N N . ASN A 1 90 ? -13.256 -6.186 4.435 1.00 98.56 90 ASN A N 1
ATOM 569 C CA . ASN A 1 90 ? -14.432 -5.443 3.981 1.00 98.56 90 ASN A CA 1
ATOM 570 C C . ASN A 1 90 ? -14.231 -4.935 2.546 1.00 98.56 90 ASN A C 1
ATOM 572 O O . ASN A 1 90 ? -13.119 -4.619 2.133 1.00 98.56 90 ASN A O 1
ATOM 576 N N . THR A 1 91 ? -15.316 -4.835 1.785 1.00 97.81 91 THR A N 1
ATOM 577 C CA . THR A 1 91 ? -15.325 -4.068 0.539 1.00 97.81 91 THR A CA 1
ATOM 578 C C . THR A 1 91 ? -15.350 -2.585 0.879 1.00 97.81 91 THR A C 1
ATOM 580 O O . THR A 1 91 ? -16.211 -2.149 1.637 1.00 97.81 91 THR A O 1
ATOM 583 N N . GLY A 1 92 ? -14.434 -1.818 0.293 1.00 98.06 92 GLY A N 1
ATOM 584 C CA . GLY A 1 92 ? -14.277 -0.388 0.550 1.00 98.06 92 GLY A CA 1
ATOM 585 C C . GLY A 1 92 ? -12.907 -0.076 1.137 1.00 98.06 92 GLY A C 1
ATOM 586 O O . GLY A 1 92 ? -11.924 -0.762 0.840 1.00 98.06 92 GLY A O 1
ATOM 587 N N . THR A 1 93 ? -12.843 0.975 1.951 1.00 98.75 93 THR A N 1
ATOM 588 C CA . THR A 1 93 ? -11.588 1.447 2.542 1.00 98.75 93 THR A CA 1
ATOM 589 C C . THR A 1 93 ? -11.404 0.988 3.984 1.00 98.75 93 THR A C 1
ATOM 591 O O . THR A 1 93 ? -12.362 0.659 4.691 1.00 98.75 93 THR A O 1
ATOM 594 N N . VAL A 1 94 ? -10.150 0.997 4.424 1.00 98.94 94 VAL A N 1
ATOM 595 C CA . VAL A 1 94 ? -9.763 0.999 5.837 1.00 98.94 94 VAL A CA 1
ATOM 596 C C . VAL A 1 94 ? -9.050 2.318 6.101 1.00 98.94 94 VAL A C 1
ATOM 598 O O . VAL A 1 94 ? -8.063 2.621 5.438 1.00 98.94 94 VAL A O 1
ATOM 601 N N . THR A 1 95 ? -9.541 3.121 7.037 1.00 98.88 95 THR A N 1
ATOM 602 C CA . THR A 1 95 ? -9.014 4.468 7.281 1.00 98.88 95 THR A CA 1
ATOM 603 C C . THR A 1 95 ? -8.670 4.649 8.752 1.00 98.88 95 THR A C 1
ATOM 605 O O . THR A 1 95 ? -9.549 4.515 9.594 1.00 98.88 95 THR A O 1
ATOM 608 N N . ASN A 1 96 ? -7.422 4.996 9.068 1.00 98.75 96 ASN A N 1
ATOM 609 C CA . ASN A 1 96 ? -7.053 5.501 10.389 1.00 98.75 96 ASN A CA 1
ATOM 610 C C . ASN A 1 96 ? -7.287 7.019 10.426 1.00 98.75 96 ASN A C 1
ATOM 612 O O . ASN A 1 96 ? -6.840 7.749 9.542 1.00 98.75 96 ASN A O 1
ATOM 616 N N . SER A 1 97 ? -8.062 7.501 11.393 1.00 98.06 97 SER A N 1
ATOM 617 C CA . SER A 1 97 ? -8.411 8.923 11.568 1.00 98.06 97 SER A CA 1
ATOM 618 C C . SER A 1 97 ? -8.418 9.343 13.038 1.00 98.06 97 SER A C 1
ATOM 620 O O . SER A 1 97 ? -8.984 10.375 13.396 1.00 98.06 97 SER A O 1
ATOM 622 N N . GLY A 1 98 ? -7.744 8.560 13.886 1.00 97.31 98 GLY A N 1
ATOM 623 C CA . GLY A 1 98 ? -7.620 8.843 15.309 1.00 97.31 98 GLY A CA 1
ATOM 624 C C . GLY A 1 98 ? -6.992 10.206 15.592 1.00 97.31 98 GLY A C 1
ATOM 625 O O . GLY A 1 98 ? -6.199 10.723 14.813 1.00 97.31 98 GLY A O 1
ATOM 626 N N . THR A 1 99 ? -7.313 10.798 16.733 1.00 96.19 99 THR A N 1
ATOM 627 C CA . THR A 1 99 ? -6.711 12.060 17.200 1.00 96.19 99 THR A CA 1
ATOM 628 C C . THR A 1 99 ? -5.727 11.851 18.350 1.00 96.19 99 THR A C 1
ATOM 630 O O . THR A 1 99 ? -5.267 12.813 18.962 1.00 96.19 99 THR A O 1
ATOM 633 N N . GLY A 1 100 ? -5.472 10.597 18.718 1.00 96.12 100 GLY A N 1
ATOM 634 C CA . GLY A 1 100 ? -4.545 10.215 19.771 1.00 96.12 100 GLY A CA 1
ATOM 635 C C . GLY A 1 100 ? -3.112 10.118 19.258 1.00 96.12 100 GLY A C 1
ATOM 636 O O . GLY A 1 100 ? -2.868 10.195 18.057 1.00 96.12 100 GLY A O 1
ATOM 637 N N . THR A 1 101 ? -2.154 9.956 20.168 1.00 95.88 101 THR A N 1
ATOM 638 C CA . THR A 1 101 ? -0.735 9.745 19.821 1.00 95.88 101 THR A CA 1
ATOM 639 C C . THR A 1 101 ? -0.350 8.268 19.759 1.00 95.88 101 THR A C 1
ATOM 641 O O . THR A 1 101 ? 0.775 7.938 19.396 1.00 95.88 101 THR A O 1
ATOM 644 N N . GLY A 1 102 ? -1.243 7.371 20.180 1.00 97.19 102 GLY A N 1
ATOM 645 C CA . GLY A 1 102 ? -1.036 5.934 20.093 1.00 97.19 102 GLY A CA 1
ATOM 646 C C . GLY A 1 102 ? -1.244 5.432 18.668 1.00 97.19 102 GLY A C 1
ATOM 647 O O . GLY A 1 102 ? -2.167 5.879 17.991 1.00 97.19 102 GLY A O 1
ATOM 648 N N . ALA A 1 103 ? -0.411 4.498 18.212 1.00 98.06 103 ALA A N 1
ATOM 649 C CA . ALA A 1 103 ? -0.586 3.864 16.907 1.00 98.06 103 ALA A CA 1
ATOM 650 C C . ALA A 1 103 ? -1.825 2.950 16.871 1.00 98.06 103 ALA A C 1
ATOM 652 O O . ALA A 1 103 ? -2.306 2.475 17.905 1.00 98.06 103 ALA A O 1
ATOM 653 N N . THR A 1 104 ? -2.342 2.711 15.674 1.00 98.81 104 THR A N 1
ATOM 654 C CA . THR A 1 104 ? -3.317 1.666 15.362 1.00 98.81 104 THR A CA 1
ATOM 655 C C . THR A 1 104 ? -2.581 0.500 14.706 1.00 98.81 104 THR A C 1
ATOM 657 O O . THR A 1 104 ? -1.814 0.708 13.767 1.00 98.81 104 THR A O 1
ATOM 660 N N . LEU A 1 105 ? -2.848 -0.729 15.155 1.00 98.88 105 LEU A N 1
ATOM 661 C CA . LEU A 1 105 ? -2.186 -1.936 14.659 1.00 98.88 105 LEU A CA 1
ATOM 662 C C . LEU A 1 105 ? -3.152 -2.844 13.892 1.00 98.88 105 LEU A C 1
ATOM 664 O O . LEU A 1 105 ? -4.194 -3.253 14.409 1.00 98.88 105 LEU A O 1
ATOM 668 N N . ILE A 1 106 ? -2.753 -3.263 12.691 1.00 98.88 106 ILE A N 1
ATOM 669 C CA . ILE A 1 106 ? -3.390 -4.345 11.934 1.00 98.88 106 ILE A CA 1
ATOM 670 C C . ILE A 1 106 ? -2.379 -5.481 11.741 1.00 98.88 106 ILE A C 1
ATOM 672 O O . ILE A 1 106 ? -1.558 -5.481 10.825 1.00 98.88 106 ILE A O 1
ATOM 676 N N . SER A 1 107 ? -2.463 -6.496 12.597 1.00 98.69 107 SER A N 1
ATOM 677 C CA . SER A 1 107 ? -1.625 -7.702 12.525 1.00 98.69 107 SER A CA 1
ATOM 678 C C . SER A 1 107 ? -2.316 -8.884 11.840 1.00 98.69 107 SER A C 1
ATOM 680 O O . SER A 1 107 ? -1.646 -9.815 11.403 1.00 98.69 107 SER A O 1
ATOM 682 N N . GLY A 1 108 ? -3.645 -8.846 11.686 1.00 98.44 108 GLY A N 1
ATOM 683 C CA . GLY A 1 108 ? -4.408 -9.862 10.945 1.00 98.44 108 GLY A CA 1
ATOM 684 C C . GLY A 1 108 ? -4.234 -9.803 9.419 1.00 98.44 108 GLY A C 1
ATOM 685 O O . GLY A 1 108 ? -4.620 -10.738 8.722 1.00 98.44 108 GLY A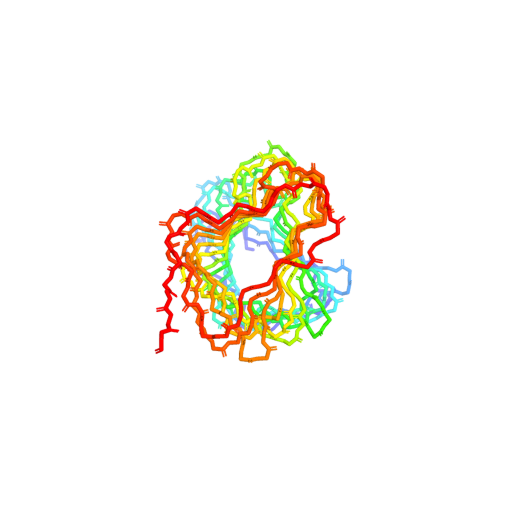 O 1
ATOM 686 N N . GLY A 1 109 ? -3.640 -8.724 8.899 1.00 98.50 109 GLY A N 1
ATOM 687 C CA . GLY A 1 109 ? -3.450 -8.481 7.467 1.00 98.50 109 GLY A CA 1
ATOM 688 C C . GLY A 1 109 ? -4.669 -7.869 6.770 1.00 98.50 109 GLY A C 1
ATOM 689 O O . GLY A 1 109 ? -5.763 -7.779 7.334 1.00 98.50 109 GLY A O 1
ATOM 690 N N . ILE A 1 110 ? -4.460 -7.445 5.524 1.00 98.88 110 ILE A N 1
ATOM 691 C CA . ILE A 1 110 ? -5.466 -6.824 4.653 1.00 98.88 110 ILE A CA 1
ATOM 692 C C . ILE A 1 110 ? -5.803 -7.785 3.508 1.00 98.88 110 ILE A C 1
ATOM 694 O O . ILE A 1 110 ? -4.912 -8.300 2.829 1.00 98.88 110 ILE A O 1
ATOM 698 N N . GLY A 1 111 ? -7.092 -8.037 3.298 1.00 98.69 111 GLY A N 1
ATOM 699 C CA . GLY A 1 111 ? -7.605 -8.929 2.262 1.00 98.69 111 GLY 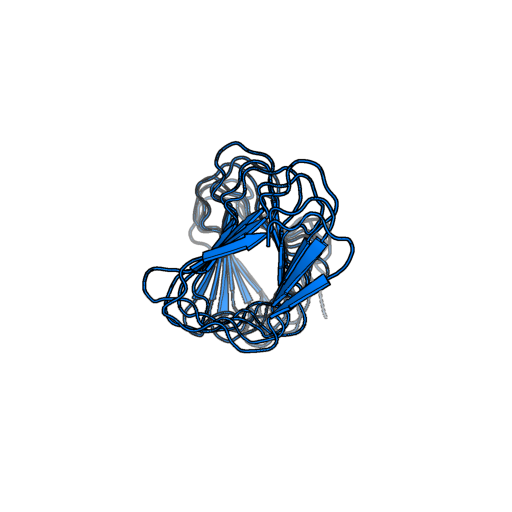A CA 1
ATOM 700 C C . GLY A 1 111 ? -7.946 -8.226 0.944 1.00 98.69 111 GLY A C 1
ATOM 701 O O . GLY A 1 111 ? -8.140 -7.014 0.889 1.00 98.69 111 GLY A O 1
ATOM 702 N N . ALA A 1 112 ? -8.086 -9.027 -0.115 1.00 98.44 112 ALA A N 1
ATOM 703 C CA . ALA A 1 112 ? -8.256 -8.560 -1.495 1.00 98.44 112 ALA A CA 1
ATOM 704 C C . ALA A 1 112 ? -9.563 -7.796 -1.781 1.00 98.44 112 ALA A C 1
ATOM 706 O O . ALA A 1 112 ? -9.694 -7.199 -2.849 1.00 98.44 112 ALA A O 1
ATOM 707 N N . ASN A 1 113 ? -10.546 -7.796 -0.874 1.00 98.50 113 ASN A N 1
ATOM 708 C CA . ASN A 1 113 ? -11.752 -6.979 -1.045 1.00 98.50 113 ASN A CA 1
ATOM 709 C C . ASN A 1 113 ? -11.519 -5.501 -0.704 1.00 98.50 113 ASN A C 1
ATOM 711 O O . ASN A 1 113 ? -12.299 -4.656 -1.148 1.00 98.50 113 ASN A O 1
ATOM 715 N N . VAL A 1 114 ? -10.465 -5.190 0.055 1.00 98.81 114 VAL A N 1
ATOM 716 C CA . VAL A 1 114 ? -10.127 -3.817 0.431 1.00 98.81 114 VAL A CA 1
ATOM 717 C C . VAL A 1 114 ? -9.531 -3.103 -0.779 1.00 98.81 114 VAL A C 1
ATOM 719 O O . VAL A 1 114 ? -8.531 -3.531 -1.361 1.00 98.81 114 VAL A O 1
ATOM 722 N N . THR A 1 115 ? -10.154 -1.992 -1.163 1.00 98.62 115 THR A N 1
ATOM 723 C CA . THR A 1 115 ? -9.734 -1.199 -2.324 1.00 98.62 115 THR A CA 1
ATOM 724 C C . THR A 1 115 ? -8.698 -0.150 -1.950 1.00 98.62 115 THR A C 1
ATOM 726 O O . THR A 1 115 ? -7.868 0.211 -2.779 1.00 98.62 115 THR A O 1
ATOM 729 N N . ALA A 1 116 ? -8.727 0.340 -0.708 1.00 98.88 116 ALA A N 1
ATOM 730 C CA . ALA A 1 116 ? -7.725 1.274 -0.224 1.00 98.88 116 ALA A CA 1
ATOM 731 C C . ALA A 1 116 ? -7.510 1.187 1.288 1.00 98.88 116 ALA A C 1
ATOM 733 O O . ALA A 1 116 ? -8.429 0.891 2.054 1.00 98.88 116 ALA A O 1
ATOM 734 N N . VAL A 1 117 ? -6.295 1.515 1.703 1.00 98.94 117 VAL A N 1
ATOM 735 C CA . VAL A 1 117 ? -5.921 1.766 3.089 1.00 98.94 117 VAL A CA 1
ATOM 736 C C . VAL A 1 117 ? -5.429 3.203 3.181 1.00 98.94 117 VAL A C 1
ATOM 738 O O . VAL A 1 117 ? -4.578 3.618 2.397 1.00 98.94 117 VAL A O 1
ATOM 741 N N . THR A 1 118 ? -5.954 3.965 4.132 1.00 98.88 118 THR A N 1
ATOM 742 C CA . THR A 1 118 ? -5.636 5.385 4.280 1.00 98.88 118 THR A CA 1
ATOM 743 C C . THR A 1 118 ? -5.202 5.693 5.704 1.00 98.88 118 THR A C 1
ATOM 745 O O . THR A 1 118 ? -5.977 5.533 6.643 1.00 98.88 118 THR A O 1
ATOM 748 N N . GLU A 1 119 ? -3.986 6.201 5.852 1.00 98.81 119 GLU A N 1
ATOM 749 C CA . GLU A 1 119 ? -3.553 6.919 7.046 1.00 98.81 119 GLU A CA 1
ATOM 750 C C . GLU A 1 119 ? -3.942 8.397 6.895 1.00 98.81 119 GLU A C 1
ATOM 752 O O . GLU A 1 119 ? -3.426 9.089 6.018 1.00 98.81 119 GLU A O 1
ATOM 757 N N . ASN A 1 120 ? -4.898 8.873 7.693 1.00 98.25 120 ASN A N 1
ATOM 758 C CA . ASN A 1 120 ? -5.429 10.241 7.640 1.00 98.25 120 ASN A CA 1
ATOM 759 C C . ASN A 1 120 ? -5.350 10.969 8.997 1.00 98.25 120 ASN A C 1
ATOM 761 O O . ASN A 1 120 ? -5.787 12.113 9.127 1.00 98.25 120 ASN A O 1
ATOM 765 N N . SER A 1 121 ? -4.803 10.324 10.022 1.00 98.25 121 SER A N 1
ATOM 766 C CA . SER A 1 121 ? -4.510 10.944 11.302 1.00 98.25 121 SER A CA 1
ATOM 767 C C . SER A 1 121 ? -3.229 11.764 11.222 1.00 98.25 121 SER A C 1
ATOM 769 O O . SER A 1 121 ? -2.252 11.380 10.591 1.00 98.25 121 SER A O 1
ATOM 771 N N . THR A 1 122 ? -3.205 12.897 11.916 1.00 97.25 122 THR A N 1
ATOM 772 C CA . THR A 1 122 ? -1.996 13.712 12.056 1.00 97.25 122 THR A CA 1
ATOM 773 C C . THR A 1 122 ? -1.089 13.260 13.203 1.00 97.25 122 THR A C 1
ATOM 775 O O . THR A 1 122 ? 0.062 13.700 13.252 1.00 97.25 122 THR A O 1
ATOM 778 N N . THR A 1 123 ? -1.587 12.421 14.122 1.00 96.69 123 THR A N 1
ATOM 779 C CA . THR A 1 123 ? -0.908 12.075 15.387 1.00 96.69 123 THR A CA 1
ATOM 780 C C . THR A 1 123 ? -0.862 10.581 15.720 1.00 96.69 123 THR A C 1
ATOM 782 O O . THR A 1 123 ? 0.019 10.167 16.468 1.00 96.69 123 THR A O 1
ATOM 785 N N . SER A 1 124 ? -1.791 9.776 15.201 1.00 97.75 124 SER A N 1
ATOM 786 C CA . SER A 1 124 ? -1.856 8.322 15.382 1.00 97.75 124 SER A CA 1
ATOM 787 C C . SER A 1 124 ? -1.329 7.649 14.118 1.00 97.75 124 SER A C 1
ATOM 789 O O . SER A 1 124 ? -1.869 7.888 13.047 1.00 97.75 124 SER A O 1
ATOM 791 N N . ALA A 1 125 ? -0.261 6.859 14.204 1.00 98.50 125 ALA A N 1
ATOM 792 C CA . ALA A 1 125 ? 0.252 6.112 13.051 1.00 98.50 125 ALA A CA 1
ATOM 793 C C . ALA A 1 125 ? -0.582 4.851 12.770 1.00 98.50 125 ALA A C 1
ATOM 795 O O . ALA A 1 125 ? -1.256 4.345 13.671 1.00 98.50 125 ALA A O 1
ATOM 796 N N . LEU A 1 126 ? -0.489 4.317 11.550 1.00 98.88 126 LEU A N 1
ATOM 797 C CA . LEU A 1 126 ? -1.075 3.033 11.170 1.00 98.88 126 LEU A CA 1
ATOM 798 C C . LEU A 1 126 ? 0.030 2.049 10.804 1.00 98.88 126 LEU A C 1
ATOM 800 O O . LEU A 1 126 ? 0.712 2.203 9.789 1.00 98.88 126 LEU A O 1
ATOM 804 N N . ASP A 1 127 ? 0.136 0.995 11.608 1.00 98.88 127 ASP A N 1
ATOM 805 C CA . ASP A 1 127 ? 1.088 -0.088 11.413 1.00 98.88 127 ASP A CA 1
ATOM 806 C C . ASP A 1 127 ? 0.366 -1.361 10.954 1.00 98.88 127 ASP A C 1
ATOM 808 O O . ASP A 1 127 ? -0.558 -1.864 11.598 1.00 98.88 127 ASP A O 1
ATOM 812 N N . ILE A 1 128 ? 0.806 -1.917 9.826 1.00 98.88 128 ILE A N 1
ATOM 813 C CA . ILE A 1 128 ? 0.263 -3.134 9.218 1.00 98.88 128 ILE A CA 1
ATOM 814 C C . ILE A 1 128 ? 1.357 -4.193 9.190 1.00 98.88 128 ILE A C 1
ATOM 816 O O . ILE A 1 128 ? 2.211 -4.232 8.302 1.00 98.88 128 ILE A O 1
ATOM 820 N N . THR A 1 129 ? 1.331 -5.070 10.185 1.00 98.81 129 THR A N 1
ATOM 821 C CA . THR A 1 129 ? 2.332 -6.133 10.350 1.00 98.81 129 THR A CA 1
ATOM 822 C C . THR A 1 129 ? 1.887 -7.460 9.742 1.00 98.81 129 THR A C 1
ATOM 824 O O . THR A 1 129 ? 2.718 -8.328 9.483 1.00 98.81 129 THR A O 1
ATOM 827 N N . GLY A 1 130 ? 0.588 -7.617 9.469 1.00 98.69 130 GLY A N 1
ATOM 828 C CA . GLY A 1 130 ? 0.071 -8.720 8.659 1.00 98.69 130 GLY A CA 1
ATOM 829 C C . GLY A 1 130 ? 0.243 -8.462 7.154 1.00 98.69 130 GLY A C 1
ATOM 830 O O . GLY A 1 130 ? 0.411 -7.314 6.742 1.00 98.69 130 GLY A O 1
ATOM 831 N N . PRO A 1 131 ? 0.200 -9.504 6.307 1.00 98.31 131 PRO A N 1
ATOM 832 C CA . PRO A 1 131 ? 0.368 -9.340 4.867 1.00 98.31 131 PRO A CA 1
ATOM 833 C C . PRO A 1 131 ? -0.791 -8.557 4.243 1.00 98.31 131 PRO A C 1
ATOM 835 O O . PRO A 1 131 ? -1.939 -8.655 4.686 1.00 98.31 131 PRO A O 1
ATOM 838 N N . ILE A 1 132 ? -0.503 -7.833 3.163 1.00 98.88 132 ILE A N 1
ATOM 839 C CA . ILE A 1 132 ? -1.517 -7.246 2.283 1.00 98.88 132 ILE A CA 1
ATOM 840 C C . ILE A 1 132 ? -1.693 -8.156 1.066 1.00 98.88 132 ILE A C 1
ATOM 842 O O . ILE A 1 132 ? -0.733 -8.467 0.362 1.00 98.88 132 ILE A O 1
ATOM 846 N N . THR A 1 133 ? -2.927 -8.573 0.793 1.00 98.81 133 THR A N 1
ATOM 847 C CA . THR A 1 133 ? -3.306 -9.177 -0.490 1.00 98.81 133 THR A CA 1
ATOM 848 C C . THR A 1 133 ? -4.010 -8.113 -1.317 1.00 98.81 133 THR A C 1
ATOM 850 O O . THR A 1 133 ? -5.134 -7.743 -0.989 1.00 98.81 133 THR A O 1
ATOM 853 N N . VAL A 1 134 ? -3.367 -7.605 -2.368 1.00 98.62 134 VAL A N 1
ATOM 854 C CA . VAL A 1 134 ? -3.963 -6.555 -3.202 1.00 98.62 134 VAL A CA 1
ATOM 855 C C . VAL A 1 134 ? -5.181 -7.078 -3.960 1.00 98.62 134 VAL A C 1
ATOM 857 O O . VAL A 1 134 ? -5.243 -8.243 -4.369 1.00 98.62 134 VAL A O 1
ATOM 860 N N . ASN A 1 135 ? -6.150 -6.191 -4.155 1.00 96.94 135 ASN A N 1
ATOM 861 C CA . ASN A 1 135 ? -7.331 -6.418 -4.969 1.00 96.94 135 ASN A CA 1
ATOM 862 C C . ASN A 1 135 ? -6.938 -6.784 -6.405 1.00 96.94 135 ASN A C 1
ATOM 864 O O . ASN A 1 135 ? -5.920 -6.323 -6.914 1.00 96.94 135 ASN A O 1
ATOM 868 N N . ALA A 1 136 ? -7.773 -7.578 -7.078 1.00 97.00 136 ALA A N 1
ATOM 869 C CA . ALA A 1 136 ? -7.524 -8.028 -8.448 1.00 97.00 136 ALA A CA 1
ATOM 870 C C . ALA A 1 136 ? -7.376 -6.884 -9.470 1.00 97.00 136 ALA A C 1
ATOM 872 O O . ALA A 1 136 ? -6.772 -7.092 -10.517 1.00 97.00 136 ALA A O 1
ATOM 873 N N . THR A 1 137 ? -7.916 -5.697 -9.177 1.00 97.25 137 THR A N 1
ATOM 874 C CA . THR A 1 137 ? -7.709 -4.482 -9.977 1.00 97.25 137 THR A CA 1
ATOM 875 C C . THR A 1 137 ? -6.542 -3.677 -9.412 1.00 97.25 137 THR A C 1
ATOM 877 O O . THR A 1 137 ? -5.469 -3.631 -10.012 1.00 97.25 137 THR A O 1
ATOM 880 N N . ALA A 1 138 ? -6.736 -3.059 -8.245 1.00 98.12 138 ALA A N 1
ATOM 881 C CA . ALA A 1 138 ? -5.699 -2.324 -7.535 1.00 98.12 138 ALA A CA 1
ATOM 882 C C . ALA A 1 138 ? -6.066 -2.135 -6.058 1.00 98.12 138 ALA A C 1
ATOM 884 O O . ALA A 1 138 ? -7.244 -1.968 -5.733 1.00 98.12 138 ALA A O 1
ATOM 885 N N . THR A 1 139 ? -5.059 -2.101 -5.189 1.00 98.88 139 THR A N 1
ATOM 886 C CA . THR A 1 139 ? -5.186 -1.590 -3.819 1.00 98.88 139 THR A CA 1
ATOM 887 C C . THR A 1 139 ? -4.312 -0.353 -3.667 1.00 98.88 139 THR A C 1
ATOM 889 O O . THR A 1 139 ? -3.116 -0.402 -3.958 1.00 98.88 139 THR A O 1
ATOM 892 N N . THR A 1 140 ? -4.902 0.741 -3.188 1.00 98.94 140 THR A N 1
ATOM 893 C CA . THR A 1 140 ? -4.182 1.991 -2.921 1.00 98.94 140 THR A CA 1
ATOM 894 C C . THR A 1 140 ? -3.822 2.106 -1.444 1.00 98.94 140 THR A C 1
ATOM 896 O O . THR A 1 140 ? -4.679 1.955 -0.578 1.00 98.94 140 THR A O 1
ATOM 899 N N . LEU A 1 141 ? -2.562 2.399 -1.147 1.00 98.94 141 LEU A N 1
ATOM 900 C CA . LEU A 1 141 ? -2.098 2.826 0.166 1.00 98.94 141 LEU A CA 1
ATOM 901 C C . LEU A 1 141 ? -1.896 4.335 0.116 1.00 98.94 141 LEU A C 1
ATOM 903 O O . LEU A 1 141 ? -1.132 4.821 -0.712 1.00 98.94 141 LEU A O 1
ATOM 907 N N . THR A 1 142 ? -2.569 5.075 0.986 1.00 98.88 142 THR A N 1
ATOM 908 C CA . THR A 1 142 ? -2.513 6.538 0.995 1.00 98.88 142 THR A CA 1
ATOM 909 C C . THR A 1 142 ? -2.082 7.032 2.364 1.00 98.88 142 THR A C 1
ATOM 911 O O . THR A 1 142 ? -2.689 6.661 3.368 1.00 98.88 142 THR A O 1
ATOM 914 N N . ASN A 1 143 ? -1.099 7.928 2.407 1.00 98.69 143 ASN A N 1
ATOM 915 C CA . ASN A 1 143 ? -0.911 8.807 3.557 1.00 98.69 143 ASN A CA 1
ATOM 916 C C . ASN A 1 143 ? -1.478 10.184 3.197 1.00 98.69 143 ASN A C 1
ATOM 918 O O . ASN A 1 143 ? -0.899 10.915 2.396 1.00 98.69 143 ASN A O 1
ATOM 922 N N . ALA A 1 144 ? -2.653 10.496 3.740 1.00 97.94 144 ALA A N 1
ATOM 923 C CA . ALA A 1 144 ? -3.426 11.702 3.457 1.00 97.94 144 ALA A CA 1
ATOM 924 C C . ALA A 1 144 ? -3.251 12.794 4.523 1.00 97.94 144 ALA A C 1
ATOM 926 O O . ALA A 1 144 ? -3.854 13.865 4.408 1.00 97.94 144 ALA A O 1
ATOM 927 N N . ASN A 1 145 ? -2.427 12.568 5.552 1.00 94.00 145 ASN A N 1
ATOM 928 C CA . ASN A 1 145 ? -2.212 13.575 6.582 1.00 94.00 145 ASN A CA 1
ATOM 929 C C . ASN A 1 145 ? -1.200 14.621 6.070 1.00 94.00 145 ASN A C 1
ATOM 931 O O . ASN A 1 145 ? 0.011 14.469 6.140 1.00 94.00 145 ASN A O 1
ATOM 935 N N . ALA A 1 146 ? -1.704 15.693 5.459 1.00 87.38 146 ALA A N 1
ATOM 936 C CA . ALA A 1 146 ? -0.877 16.613 4.672 1.00 87.38 146 ALA A CA 1
ATOM 937 C C . ALA A 1 146 ? 0.297 17.258 5.446 1.00 87.38 146 ALA A C 1
ATOM 939 O O . ALA A 1 146 ? 1.279 17.683 4.837 1.00 87.38 146 ALA A O 1
ATOM 940 N N . SER A 1 147 ? 0.201 17.388 6.775 1.00 81.44 147 SER A N 1
ATOM 941 C CA . SER A 1 147 ? 1.184 18.126 7.593 1.00 81.44 147 SER A CA 1
ATOM 942 C C . SER A 1 147 ? 1.356 17.601 9.026 1.00 81.44 147 SER A C 1
ATOM 944 O O . SER A 1 147 ? 1.844 18.334 9.884 1.00 81.44 147 SER A O 1
ATOM 946 N N . GLY A 1 148 ? 0.909 16.382 9.322 1.00 92.38 148 GLY A N 1
ATOM 947 C CA . GLY A 1 148 ? 1.160 15.731 10.610 1.00 92.38 148 GLY A CA 1
ATOM 948 C C . GLY A 1 148 ? 2.462 14.930 10.597 1.00 92.38 148 GLY A C 1
ATOM 949 O O . GLY A 1 148 ? 3.368 15.205 9.811 1.00 92.38 148 GLY A O 1
ATOM 950 N N . SER A 1 149 ? 2.568 13.955 11.500 1.00 94.62 149 SER A N 1
ATOM 951 C CA . SER A 1 149 ? 3.768 13.115 11.659 1.00 94.62 149 SER A CA 1
ATOM 952 C C . SER A 1 149 ? 3.493 11.614 11.584 1.00 94.62 149 SER A C 1
ATOM 954 O O . SER A 1 149 ? 4.413 10.819 11.762 1.00 94.62 149 SER A O 1
ATOM 956 N N . SER A 1 150 ? 2.241 11.214 11.364 1.00 98.25 150 SER A N 1
ATOM 957 C CA . SER A 1 150 ? 1.861 9.805 11.295 1.00 98.25 150 SER A CA 1
ATOM 958 C C . SER A 1 150 ? 2.327 9.157 9.998 1.00 98.25 150 SER A C 1
ATOM 960 O O . SER A 1 150 ? 2.131 9.698 8.909 1.00 98.25 150 SER A O 1
ATOM 962 N N . LEU A 1 151 ? 2.913 7.973 10.126 1.00 97.94 151 LEU A N 1
ATOM 963 C CA . LEU A 1 151 ? 3.346 7.135 9.014 1.00 97.94 151 LEU A CA 1
ATOM 964 C C . LEU A 1 151 ? 2.284 6.074 8.713 1.00 97.94 151 LEU A C 1
ATOM 966 O O . LEU A 1 151 ? 1.569 5.630 9.615 1.00 97.94 151 LEU A O 1
ATOM 970 N N . LEU A 1 152 ? 2.242 5.634 7.455 1.00 98.88 152 LEU A N 1
ATOM 971 C CA . LEU A 1 152 ? 1.654 4.356 7.072 1.00 98.88 152 LEU A CA 1
ATOM 972 C C . LEU A 1 152 ? 2.782 3.335 6.908 1.00 98.88 152 LEU A C 1
ATOM 974 O O . LEU A 1 152 ? 3.507 3.364 5.908 1.00 98.88 152 LEU A O 1
ATOM 978 N N . THR A 1 153 ? 2.921 2.425 7.868 1.00 98.88 153 THR A N 1
ATOM 979 C CA . THR A 1 153 ? 3.962 1.392 7.842 1.00 98.88 153 THR A CA 1
ATOM 980 C C . THR A 1 153 ? 3.362 0.041 7.491 1.00 98.88 153 THR A C 1
ATOM 982 O O . THR A 1 153 ? 2.426 -0.425 8.133 1.00 98.88 153 THR A O 1
ATOM 985 N N . VAL A 1 154 ? 3.942 -0.645 6.512 1.00 98.88 154 VAL A N 1
ATOM 986 C CA . VAL A 1 154 ? 3.611 -2.029 6.168 1.00 98.88 154 VAL A CA 1
ATOM 987 C C . VAL A 1 154 ? 4.863 -2.880 6.326 1.00 98.88 154 VAL A C 1
ATOM 989 O O . VAL A 1 154 ? 5.883 -2.614 5.692 1.00 98.88 154 VAL A O 1
ATOM 992 N N . SER A 1 155 ? 4.794 -3.917 7.156 1.00 98.69 155 SER A N 1
ATOM 993 C CA . SER A 1 155 ? 5.901 -4.856 7.375 1.00 98.69 155 SER A CA 1
ATOM 994 C C . SER A 1 155 ? 5.557 -6.315 7.069 1.00 98.69 155 SER A C 1
ATOM 996 O O . SER A 1 155 ? 6.453 -7.138 6.912 1.00 98.69 155 SER A O 1
ATOM 998 N N . GLY A 1 156 ? 4.277 -6.650 6.881 1.00 98.44 156 GLY A N 1
ATOM 999 C CA . GLY A 1 156 ? 3.849 -8.022 6.570 1.00 98.44 156 GLY A CA 1
ATOM 1000 C C . GLY A 1 156 ? 4.050 -8.475 5.118 1.00 98.44 156 GLY A C 1
ATOM 1001 O O . GLY A 1 156 ? 3.779 -9.631 4.795 1.00 98.44 156 GLY A O 1
ATOM 1002 N N . GLY A 1 157 ? 4.520 -7.586 4.239 1.00 98.31 157 GLY A N 1
ATOM 1003 C CA . GLY A 1 157 ? 4.716 -7.851 2.811 1.00 98.31 157 GLY A CA 1
ATOM 1004 C C . GLY A 1 157 ? 3.439 -7.683 1.988 1.00 98.31 157 GLY A C 1
ATOM 1005 O O . GLY A 1 157 ? 2.343 -7.487 2.523 1.00 98.31 157 GLY A O 1
ATOM 1006 N N . VAL A 1 158 ? 3.583 -7.743 0.663 1.00 98.88 158 VAL A N 1
ATOM 1007 C CA . VAL A 1 158 ? 2.472 -7.533 -0.278 1.00 98.88 158 VAL A CA 1
ATOM 1008 C C . VAL A 1 158 ? 2.416 -8.664 -1.301 1.00 98.88 158 VAL A C 1
ATOM 1010 O O . VAL A 1 158 ? 3.427 -9.041 -1.884 1.00 98.88 158 VAL A O 1
ATOM 1013 N N . THR A 1 159 ? 1.225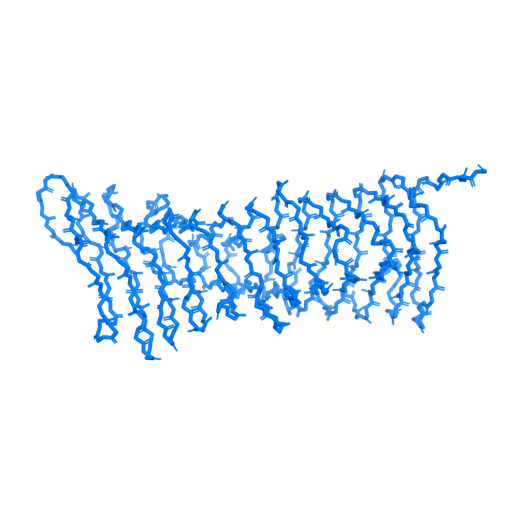 -9.205 -1.535 1.00 98.56 159 THR A N 1
ATOM 1014 C CA . 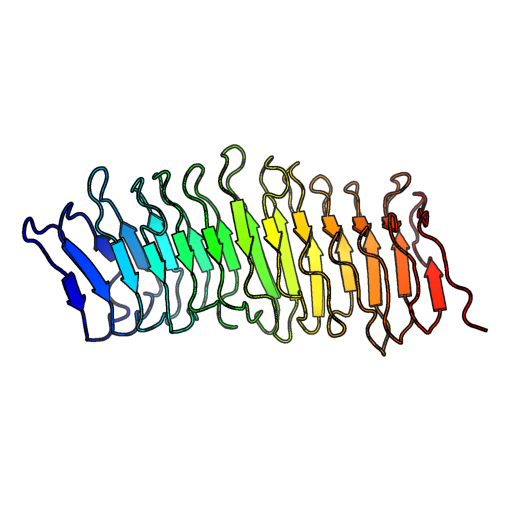THR A 1 159 ? 0.928 -10.260 -2.518 1.00 98.56 159 THR A CA 1
ATOM 1015 C C . THR A 1 159 ? -0.383 -9.934 -3.245 1.00 98.56 159 THR A C 1
ATOM 1017 O O . THR A 1 159 ? -0.931 -8.855 -3.045 1.00 98.56 159 THR A O 1
ATOM 1020 N N . GLY A 1 160 ? -0.910 -10.838 -4.074 1.00 98.06 160 GLY A N 1
ATOM 1021 C CA . GLY A 1 160 ? -2.165 -10.650 -4.818 1.00 98.06 160 GLY A CA 1
ATOM 1022 C C . GLY A 1 160 ? -1.936 -10.494 -6.321 1.00 98.06 160 GLY A C 1
ATOM 1023 O O . GLY A 1 160 ? -0.797 -10.579 -6.779 1.00 98.06 160 GLY A O 1
ATOM 1024 N N . SER A 1 161 ? -3.012 -10.330 -7.094 1.00 96.19 161 SER A N 1
ATOM 1025 C CA . SER A 1 161 ? -2.964 -10.383 -8.566 1.00 96.19 161 SER A CA 1
ATOM 1026 C C . SER A 1 161 ? -3.206 -9.059 -9.291 1.00 96.19 161 SER A C 1
ATOM 1028 O O . SER A 1 161 ? -3.258 -9.064 -10.518 1.00 96.19 161 SER A O 1
ATOM 1030 N N . GLY A 1 162 ? -3.444 -7.970 -8.563 1.00 98.19 162 GLY A N 1
ATOM 1031 C CA . GLY A 1 162 ? -3.611 -6.642 -9.149 1.00 98.19 162 GLY A CA 1
ATOM 1032 C C . GLY A 1 162 ? -2.467 -5.697 -8.807 1.00 98.19 162 GLY A C 1
ATOM 1033 O O . GLY A 1 162 ? -1.392 -6.100 -8.351 1.00 98.19 162 GLY A O 1
ATOM 1034 N N . ASN A 1 163 ? -2.716 -4.412 -9.027 1.00 98.75 163 ASN A N 1
ATOM 1035 C CA . ASN A 1 163 ? -1.716 -3.372 -8.830 1.00 98.75 163 ASN A CA 1
ATOM 1036 C C . ASN A 1 163 ? -1.664 -2.897 -7.373 1.00 98.75 163 ASN A C 1
ATOM 1038 O O . ASN A 1 163 ? -2.663 -2.904 -6.650 1.00 98.75 163 ASN A O 1
ATOM 1042 N N . LEU A 1 164 ? -0.492 -2.433 -6.963 1.00 98.88 164 LEU A N 1
ATOM 1043 C CA . LEU A 1 164 ? -0.296 -1.685 -5.732 1.00 98.88 164 LEU A CA 1
ATOM 1044 C C . LEU A 1 164 ? -0.059 -0.220 -6.096 1.00 98.88 164 LEU A C 1
ATOM 1046 O O . LEU A 1 164 ? 0.850 0.077 -6.870 1.00 98.88 164 LEU A O 1
ATOM 1050 N N . ILE A 1 165 ? -0.853 0.682 -5.529 1.00 98.94 165 ILE A N 1
ATOM 1051 C CA . ILE A 1 165 ? -0.693 2.128 -5.711 1.00 98.94 165 ILE A CA 1
ATOM 1052 C C . ILE A 1 165 ? -0.283 2.739 -4.371 1.00 98.94 165 ILE A C 1
ATOM 1054 O O . ILE A 1 165 ? -0.861 2.403 -3.340 1.00 98.94 165 ILE A O 1
ATOM 1058 N N . LEU A 1 166 ? 0.724 3.605 -4.380 1.00 98.94 166 LEU A N 1
ATOM 1059 C CA . LEU A 1 166 ? 1.285 4.282 -3.217 1.00 98.94 166 LEU A CA 1
ATOM 1060 C C . LEU A 1 166 ? 1.104 5.791 -3.405 1.00 98.94 166 LEU A C 1
ATOM 1062 O O . LEU A 1 166 ? 1.736 6.402 -4.265 1.00 98.94 166 LEU A O 1
ATOM 1066 N N . ASP A 1 167 ? 0.244 6.383 -2.586 1.00 98.62 167 ASP A N 1
ATOM 1067 C CA . ASP A 1 167 ? -0.115 7.795 -2.645 1.00 98.62 167 ASP A CA 1
ATOM 1068 C C . ASP A 1 167 ? 0.340 8.494 -1.363 1.00 98.62 167 ASP A C 1
ATOM 1070 O O . ASP A 1 167 ? -0.453 8.740 -0.445 1.00 98.62 167 ASP A O 1
ATOM 1074 N N . ASN A 1 168 ? 1.638 8.801 -1.262 1.00 98.50 168 ASN A N 1
ATOM 1075 C CA . ASN A 1 168 ? 2.090 9.696 -0.205 1.00 98.50 168 ASN A CA 1
ATOM 1076 C C . ASN A 1 168 ? 1.667 11.132 -0.553 1.00 98.50 168 ASN A C 1
ATOM 1078 O O . ASN A 1 168 ? 2.356 11.872 -1.254 1.00 98.50 168 ASN A O 1
ATOM 1082 N N . ASN A 1 169 ? 0.490 11.517 -0.064 1.00 98.31 169 ASN A N 1
ATOM 1083 C CA . ASN A 1 169 ? -0.092 12.846 -0.231 1.00 98.31 169 ASN A CA 1
ATOM 1084 C C . ASN A 1 169 ? 0.332 13.804 0.898 1.00 98.31 169 ASN A C 1
ATOM 1086 O O . ASN A 1 169 ? -0.206 14.906 1.009 1.00 98.31 169 ASN A O 1
ATOM 1090 N N . SER A 1 170 ? 1.299 13.398 1.729 1.00 98.06 170 SER A N 1
ATOM 1091 C CA . SER A 1 170 ? 1.840 14.178 2.842 1.00 98.06 170 SER A CA 1
ATOM 1092 C C . SER A 1 170 ? 3.203 14.804 2.529 1.00 98.06 170 SER A C 1
ATOM 1094 O O . SER A 1 170 ? 3.881 14.446 1.566 1.00 98.06 170 SER A O 1
ATOM 1096 N N . ALA A 1 171 ? 3.646 15.726 3.384 1.00 97.44 171 ALA A N 1
ATOM 1097 C CA . ALA A 1 171 ? 5.022 16.230 3.378 1.00 97.44 171 ALA A CA 1
ATOM 1098 C C . ALA A 1 171 ? 6.008 15.342 4.171 1.00 97.44 171 ALA A C 1
ATOM 1100 O O . ALA A 1 171 ? 7.167 15.715 4.349 1.00 97.44 171 ALA A O 1
ATOM 1101 N N . ILE A 1 172 ? 5.557 14.195 4.687 1.00 97.81 172 ILE A N 1
ATOM 1102 C CA . ILE A 1 172 ? 6.323 13.349 5.605 1.00 97.81 172 ILE A CA 1
ATOM 1103 C C . ILE A 1 172 ? 7.296 12.494 4.800 1.00 97.81 172 ILE A C 1
ATOM 1105 O O . ILE A 1 172 ? 6.881 11.729 3.925 1.00 97.81 172 ILE A O 1
ATOM 1109 N N . ALA A 1 173 ? 8.587 12.619 5.108 1.00 97.38 173 ALA A N 1
ATOM 1110 C CA . ALA A 1 173 ? 9.607 11.728 4.573 1.00 97.38 173 ALA A CA 1
ATOM 1111 C C . ALA A 1 173 ? 9.264 10.279 4.932 1.00 97.38 173 ALA A C 1
ATOM 1113 O O . ALA A 1 173 ? 8.949 9.981 6.084 1.00 97.38 173 ALA A O 1
ATOM 1114 N N . ASP A 1 174 ? 9.294 9.409 3.929 1.00 97.94 174 ASP A N 1
ATOM 1115 C CA . ASP A 1 174 ? 8.917 8.000 4.034 1.00 97.94 174 ASP A CA 1
ATOM 1116 C C . ASP A 1 174 ? 7.496 7.802 4.594 1.00 97.94 174 ASP A C 1
ATOM 1118 O O . ASP A 1 174 ? 7.190 6.791 5.231 1.00 97.94 174 ASP A O 1
ATOM 1122 N N . GLY A 1 175 ? 6.608 8.771 4.317 1.00 98.25 175 GLY A N 1
ATOM 1123 C CA . GLY A 1 175 ? 5.221 8.827 4.787 1.00 98.25 175 GLY A CA 1
ATOM 1124 C C . GLY A 1 175 ? 4.435 7.544 4.521 1.00 98.25 175 GLY A C 1
ATOM 1125 O O . GLY A 1 175 ? 3.532 7.200 5.287 1.00 98.25 175 GLY A O 1
ATOM 1126 N N . ILE A 1 176 ? 4.816 6.812 3.475 1.00 98.88 176 ILE A N 1
ATOM 1127 C CA . ILE A 1 176 ? 4.472 5.406 3.282 1.00 98.88 176 ILE A CA 1
ATOM 1128 C C . ILE A 1 176 ? 5.770 4.592 3.292 1.00 98.88 176 ILE A C 1
ATOM 1130 O O . ILE A 1 176 ? 6.661 4.834 2.476 1.00 98.88 176 ILE A O 1
ATOM 1134 N N . THR A 1 177 ? 5.855 3.598 4.179 1.00 98.81 177 THR A N 1
ATOM 1135 C CA . THR A 1 177 ? 7.021 2.714 4.313 1.00 98.81 177 THR A CA 1
ATOM 1136 C C . THR A 1 177 ? 6.619 1.246 4.196 1.00 98.81 177 THR A C 1
ATOM 1138 O O . THR A 1 177 ? 5.872 0.731 5.024 1.00 98.81 177 THR A O 1
ATOM 1141 N N . LEU A 1 178 ? 7.161 0.539 3.203 1.00 98.88 178 LEU A N 1
ATOM 1142 C CA . LEU A 1 178 ? 7.033 -0.910 3.024 1.00 98.88 178 LEU A CA 1
ATOM 1143 C C . LEU A 1 178 ? 8.371 -1.566 3.381 1.00 98.88 178 LEU A C 1
ATOM 1145 O O . LEU A 1 178 ? 9.361 -1.420 2.662 1.00 98.88 178 LEU A O 1
ATOM 1149 N N . SER A 1 179 ? 8.421 -2.277 4.503 1.00 98.56 179 SER A N 1
ATOM 1150 C CA . SER A 1 179 ? 9.664 -2.740 5.127 1.00 98.56 179 SER A CA 1
ATOM 1151 C C . SER A 1 179 ? 9.656 -4.230 5.451 1.00 98.56 179 SER A C 1
ATOM 1153 O O . SER A 1 179 ? 8.613 -4.870 5.513 1.00 98.56 179 SER A O 1
ATOM 1155 N N . THR A 1 180 ? 10.840 -4.782 5.719 1.00 97.00 180 THR A N 1
ATOM 1156 C CA . THR A 1 180 ? 11.081 -6.167 6.171 1.00 97.00 180 THR A CA 1
ATOM 1157 C C . THR A 1 180 ? 10.702 -7.264 5.167 1.00 97.00 180 THR A C 1
ATOM 1159 O O . THR A 1 180 ? 11.597 -7.927 4.650 1.00 97.00 180 THR A O 1
ATOM 1162 N N . ALA A 1 181 ? 9.421 -7.462 4.857 1.00 98.25 181 ALA A N 1
ATOM 1163 C CA . ALA A 1 181 ? 8.951 -8.435 3.883 1.00 98.25 181 ALA A CA 1
ATOM 1164 C C . ALA A 1 181 ? 8.793 -7.816 2.486 1.00 98.25 181 ALA A C 1
ATOM 1166 O O . ALA A 1 181 ? 8.524 -6.627 2.323 1.00 98.25 181 ALA A O 1
ATOM 1167 N N . THR A 1 182 ? 8.959 -8.658 1.466 1.00 98.44 182 THR A N 1
ATOM 1168 C CA . THR A 1 182 ? 8.983 -8.226 0.060 1.00 98.44 182 THR A CA 1
ATOM 1169 C C . THR A 1 182 ? 7.618 -7.762 -0.457 1.00 98.44 182 THR A C 1
ATOM 1171 O O . THR A 1 182 ? 6.561 -8.263 -0.057 1.00 98.44 182 THR A O 1
ATOM 1174 N N . VAL A 1 183 ? 7.652 -6.828 -1.409 1.00 98.88 183 VAL A N 1
ATOM 1175 C CA . VAL A 1 183 ? 6.509 -6.432 -2.242 1.00 98.88 183 VAL A CA 1
ATOM 1176 C C . VAL A 1 183 ? 6.474 -7.333 -3.470 1.00 98.88 183 VAL A C 1
ATOM 1178 O O . VAL A 1 183 ? 7.357 -7.250 -4.317 1.00 98.88 183 VAL A O 1
ATOM 1181 N N . ASN A 1 184 ? 5.498 -8.233 -3.559 1.00 98.69 184 ASN A N 1
ATOM 1182 C CA . ASN A 1 184 ? 5.496 -9.332 -4.528 1.00 98.69 184 ASN A CA 1
ATOM 1183 C C . ASN A 1 184 ? 4.095 -9.633 -5.105 1.00 98.69 184 ASN A C 1
ATOM 1185 O O . ASN A 1 184 ? 3.743 -10.796 -5.338 1.00 98.69 184 ASN A O 1
ATOM 1189 N N . ASN A 1 185 ? 3.270 -8.601 -5.318 1.00 98.69 185 ASN A N 1
ATOM 1190 C CA . ASN A 1 185 ? 2.026 -8.724 -6.079 1.00 98.69 185 ASN A CA 1
ATOM 1191 C C . ASN A 1 185 ? 2.313 -8.981 -7.569 1.00 98.69 185 ASN A C 1
ATOM 1193 O O . ASN A 1 185 ? 3.301 -8.508 -8.123 1.00 98.69 185 ASN A O 1
ATOM 1197 N N . THR A 1 186 ? 1.431 -9.735 -8.223 1.00 95.12 186 THR A N 1
ATOM 1198 C CA . THR A 1 186 ? 1.432 -9.881 -9.682 1.00 95.12 186 THR A CA 1
ATOM 1199 C C . THR A 1 186 ? 0.780 -8.628 -10.253 1.00 95.12 186 THR A C 1
ATOM 1201 O O . THR A 1 186 ? -0.408 -8.428 -10.045 1.00 95.12 186 THR A O 1
ATOM 1204 N N . GLY A 1 187 ? 1.546 -7.758 -10.903 1.00 97.81 187 GLY A N 1
ATOM 1205 C CA . GLY A 1 187 ? 1.050 -6.470 -11.398 1.00 97.81 187 GLY A CA 1
ATOM 1206 C C . GLY A 1 187 ? 2.115 -5.386 -11.336 1.00 97.81 187 GLY A C 1
ATOM 1207 O O . GLY A 1 187 ? 3.314 -5.685 -11.422 1.00 97.81 187 GLY A O 1
ATOM 1208 N N . THR A 1 188 ? 1.676 -4.135 -11.209 1.00 98.75 188 THR A N 1
ATOM 1209 C CA . THR A 1 188 ? 2.557 -2.979 -11.018 1.00 98.75 188 THR A CA 1
ATOM 1210 C C . THR A 1 188 ? 2.631 -2.562 -9.552 1.00 98.75 188 THR A C 1
ATOM 1212 O O . THR A 1 188 ? 1.722 -2.820 -8.757 1.00 98.75 188 THR A O 1
ATOM 1215 N N . VAL A 1 189 ? 3.725 -1.893 -9.207 1.00 98.94 189 VAL A N 1
ATOM 1216 C CA . VAL A 1 189 ? 3.846 -1.050 -8.017 1.00 98.94 189 VAL A CA 1
ATOM 1217 C C . VAL A 1 189 ? 4.007 0.377 -8.514 1.00 98.94 189 VAL A C 1
ATOM 1219 O O . VAL A 1 189 ? 4.956 0.666 -9.236 1.00 98.94 189 VAL A O 1
ATOM 1222 N N . THR A 1 190 ? 3.080 1.262 -8.174 1.00 98.88 190 THR A N 1
ATOM 1223 C CA . THR A 1 190 ? 3.054 2.624 -8.709 1.00 98.88 190 THR A CA 1
ATOM 1224 C C . THR A 1 190 ? 3.026 3.636 -7.577 1.00 98.88 190 THR A C 1
ATOM 1226 O O . THR A 1 190 ? 2.117 3.604 -6.759 1.00 98.88 190 THR A O 1
ATOM 1229 N N . ASN A 1 191 ? 3.985 4.556 -7.546 1.00 98.81 191 ASN A N 1
ATOM 1230 C CA . ASN A 1 191 ? 3.917 5.747 -6.709 1.00 98.81 191 ASN A CA 1
ATOM 1231 C C . ASN A 1 191 ? 3.221 6.873 -7.485 1.00 98.81 191 ASN A C 1
ATOM 1233 O O . ASN A 1 191 ? 3.585 7.168 -8.623 1.00 98.81 191 ASN A O 1
ATOM 1237 N N . SER A 1 192 ? 2.171 7.458 -6.916 1.00 98.56 192 SER A N 1
ATOM 1238 C CA . SER A 1 192 ? 1.383 8.544 -7.526 1.00 98.56 192 SER A CA 1
ATOM 1239 C C . SER A 1 192 ? 0.976 9.611 -6.509 1.00 98.56 192 SER A C 1
ATOM 1241 O O . SER A 1 192 ? 0.065 10.400 -6.761 1.00 98.56 192 SER A O 1
ATOM 1243 N N . GLY A 1 193 ? 1.688 9.669 -5.378 1.00 98.06 193 GLY A N 1
ATOM 1244 C CA . GLY A 1 193 ? 1.439 10.644 -4.324 1.00 98.06 193 GLY A CA 1
ATOM 1245 C C . GLY A 1 193 ? 1.511 12.085 -4.823 1.00 98.06 193 GLY A C 1
ATOM 1246 O O . GLY A 1 193 ? 2.259 12.406 -5.740 1.00 98.06 193 GLY A O 1
ATOM 1247 N N . THR A 1 194 ? 0.742 12.977 -4.215 1.00 97.56 194 THR A N 1
ATOM 1248 C CA . THR A 1 194 ? 0.753 14.418 -4.521 1.00 97.56 194 THR A CA 1
ATOM 1249 C C . THR A 1 194 ? 1.485 15.241 -3.461 1.00 97.56 194 THR A C 1
ATOM 1251 O O . THR A 1 194 ? 1.491 16.469 -3.525 1.00 97.56 194 THR A O 1
ATOM 1254 N N . GLY A 1 195 ? 2.027 14.582 -2.437 1.00 97.56 195 GLY A N 1
ATOM 1255 C CA . GLY A 1 195 ? 2.784 15.200 -1.359 1.00 97.56 195 GLY A CA 1
ATOM 1256 C C . GLY A 1 195 ? 4.245 15.412 -1.741 1.00 97.56 195 GLY A C 1
ATOM 1257 O O . GLY A 1 195 ? 4.698 14.944 -2.781 1.00 97.56 195 GLY A O 1
ATOM 1258 N N . THR A 1 196 ? 4.990 16.133 -0.906 1.00 97.06 196 THR A N 1
ATOM 1259 C CA . THR A 1 196 ? 6.442 16.329 -1.084 1.00 97.06 196 THR A CA 1
ATOM 1260 C C . THR A 1 196 ? 7.279 15.313 -0.307 1.00 97.06 196 THR A C 1
ATOM 1262 O O . THR A 1 196 ? 8.503 15.336 -0.384 1.00 97.06 196 THR A O 1
ATOM 1265 N N . GLY A 1 197 ? 6.641 14.475 0.512 1.00 97.88 197 GLY A N 1
ATOM 1266 C CA . GLY A 1 197 ? 7.294 13.388 1.227 1.00 97.88 197 GLY A CA 1
ATOM 1267 C C . GLY A 1 197 ? 7.580 12.198 0.313 1.00 97.88 197 GLY A C 1
ATOM 1268 O O . GLY A 1 197 ? 6.812 11.924 -0.608 1.00 97.88 197 GLY A O 1
ATOM 1269 N N . SER A 1 198 ? 8.662 11.467 0.575 1.00 98.31 198 SER A N 1
ATOM 1270 C CA . SER A 1 198 ? 9.019 10.243 -0.154 1.00 98.31 198 SER A CA 1
ATOM 1271 C C . SER A 1 198 ? 8.139 9.048 0.224 1.00 98.31 198 SER A C 1
ATOM 1273 O O . SER A 1 198 ? 7.558 8.990 1.308 1.00 98.31 198 SER A O 1
ATOM 1275 N N . THR A 1 199 ? 8.086 8.060 -0.660 1.00 98.88 199 THR A N 1
ATOM 1276 C CA . THR A 1 199 ? 7.630 6.696 -0.382 1.00 98.88 199 THR A CA 1
ATOM 1277 C C . THR A 1 199 ? 8.846 5.769 -0.342 1.00 98.88 199 THR A C 1
ATOM 1279 O O . THR A 1 199 ? 9.671 5.790 -1.260 1.00 98.88 199 THR A O 1
ATOM 1282 N N . LEU A 1 200 ? 8.949 4.918 0.683 1.00 98.88 200 LEU A N 1
ATOM 1283 C CA . LEU A 1 200 ? 10.075 3.999 0.871 1.00 98.88 200 LEU A CA 1
ATOM 1284 C C . LEU A 1 200 ? 9.651 2.532 0.755 1.00 98.88 200 LEU A C 1
ATOM 1286 O O . LEU A 1 200 ? 8.776 2.060 1.476 1.00 98.88 200 LEU A O 1
ATOM 1290 N N . ILE A 1 201 ? 10.358 1.771 -0.079 1.00 98.88 201 ILE A N 1
ATOM 1291 C CA . ILE A 1 201 ? 10.302 0.308 -0.143 1.00 98.88 201 ILE A CA 1
ATOM 1292 C C . ILE A 1 201 ? 11.666 -0.252 0.276 1.00 98.88 201 ILE A C 1
ATOM 1294 O O . ILE A 1 201 ? 12.589 -0.401 -0.529 1.00 98.88 201 ILE A O 1
ATOM 1298 N N . SER A 1 202 ? 11.797 -0.591 1.556 1.00 98.56 202 SER A N 1
ATOM 1299 C CA . SER A 1 202 ? 13.001 -1.199 2.135 1.00 98.56 202 SER A CA 1
ATOM 1300 C C . SER A 1 202 ? 12.919 -2.723 2.254 1.00 98.56 202 SER A C 1
ATOM 1302 O O . SER A 1 202 ? 13.951 -3.377 2.366 1.00 98.56 202 SER A O 1
ATOM 1304 N N . GLY A 1 203 ? 11.719 -3.311 2.162 1.00 98.25 203 GLY A N 1
ATOM 1305 C CA . GLY A 1 203 ? 11.522 -4.769 2.087 1.00 98.25 203 GLY A CA 1
ATOM 1306 C C . GLY A 1 203 ? 11.899 -5.389 0.732 1.00 98.25 203 GLY A C 1
ATOM 1307 O O . GLY A 1 203 ? 11.966 -6.610 0.610 1.00 98.25 203 GLY A O 1
ATOM 1308 N N . GLY A 1 204 ? 12.160 -4.552 -0.277 1.00 98.25 204 GLY A N 1
ATOM 1309 C CA . GLY A 1 204 ? 12.507 -4.960 -1.638 1.00 98.25 204 GLY A CA 1
ATOM 1310 C C . GLY A 1 204 ? 11.296 -5.322 -2.499 1.00 98.25 204 GLY A C 1
ATOM 1311 O O . GLY A 1 204 ? 10.185 -5.533 -2.005 1.00 98.25 204 GLY A O 1
ATOM 1312 N N . VAL A 1 205 ? 11.521 -5.382 -3.810 1.00 98.81 205 VAL A N 1
ATOM 1313 C CA . VAL A 1 205 ? 10.514 -5.732 -4.820 1.00 98.81 205 VAL A CA 1
ATOM 1314 C C . VAL A 1 205 ? 10.818 -7.121 -5.381 1.00 98.81 205 VAL A C 1
ATOM 1316 O O . VAL A 1 205 ? 11.931 -7.398 -5.832 1.00 98.81 205 VAL A O 1
ATOM 1319 N N . GLY A 1 206 ? 9.828 -8.006 -5.320 1.00 98.50 206 GLY A N 1
ATOM 1320 C CA . GLY A 1 206 ? 9.929 -9.410 -5.693 1.00 98.50 206 GLY A CA 1
ATOM 1321 C C . GLY A 1 206 ? 9.633 -9.696 -7.166 1.00 98.50 206 GLY A C 1
ATOM 1322 O O . GLY A 1 206 ? 9.098 -8.869 -7.900 1.00 98.50 206 GLY A O 1
ATOM 1323 N N . LEU A 1 207 ? 9.944 -10.932 -7.567 1.00 97.81 207 LEU A N 1
ATOM 1324 C CA . LEU A 1 207 ? 9.913 -11.400 -8.956 1.00 97.81 207 LEU A CA 1
ATOM 1325 C C . LEU A 1 207 ? 8.532 -11.394 -9.622 1.00 97.81 207 LEU A C 1
ATOM 1327 O O . LEU A 1 207 ? 8.468 -11.483 -10.842 1.00 97.81 207 LEU A O 1
ATOM 1331 N N . ASN A 1 208 ? 7.428 -11.339 -8.871 1.00 98.31 208 ASN A N 1
ATOM 1332 C CA . ASN A 1 208 ? 6.089 -11.302 -9.470 1.00 98.31 208 ASN A CA 1
ATOM 1333 C C . ASN A 1 208 ? 5.720 -9.904 -9.983 1.00 98.31 208 ASN A C 1
ATOM 1335 O O . ASN A 1 208 ? 4.820 -9.781 -10.817 1.00 98.31 208 ASN A O 1
ATOM 1339 N N . VAL A 1 209 ? 6.418 -8.865 -9.521 1.00 98.81 209 VAL A N 1
ATOM 1340 C CA . VAL A 1 209 ? 6.169 -7.491 -9.949 1.00 98.81 209 VAL A CA 1
ATOM 1341 C C . VAL A 1 209 ? 6.709 -7.302 -11.364 1.00 98.81 209 VAL A C 1
ATOM 1343 O O . VAL A 1 209 ? 7.886 -7.514 -11.660 1.00 98.81 209 VAL A O 1
ATOM 1346 N N . THR A 1 210 ? 5.814 -6.899 -12.259 1.00 98.56 210 THR A N 1
ATOM 1347 C CA . THR A 1 210 ? 6.113 -6.706 -13.686 1.00 98.56 210 THR A CA 1
ATOM 1348 C C . THR A 1 210 ? 6.605 -5.294 -13.982 1.00 98.56 210 THR A C 1
ATOM 1350 O O . THR A 1 210 ? 7.362 -5.079 -14.929 1.00 98.56 210 THR A O 1
ATOM 1353 N N . SER A 1 211 ? 6.221 -4.320 -13.155 1.00 98.69 211 SER A N 1
ATOM 1354 C CA . SER A 1 211 ? 6.697 -2.950 -13.280 1.00 98.69 211 SER A CA 1
ATOM 1355 C C . SER A 1 211 ? 6.699 -2.213 -11.946 1.00 98.69 211 SER A C 1
ATOM 1357 O O . SER A 1 211 ? 5.813 -2.410 -11.114 1.00 98.69 211 SER A O 1
ATOM 1359 N N . VAL A 1 212 ? 7.692 -1.344 -11.776 1.00 98.88 212 VAL A N 1
ATOM 1360 C CA . VAL A 1 212 ? 7.730 -0.315 -10.739 1.00 98.88 212 VAL A CA 1
ATOM 1361 C C . VAL A 1 212 ? 7.674 1.035 -11.442 1.00 98.88 212 VAL A C 1
ATOM 1363 O O . VAL A 1 212 ? 8.538 1.336 -12.262 1.00 98.88 212 VAL A O 1
ATOM 1366 N N . ALA A 1 213 ? 6.664 1.839 -11.138 1.00 98.75 213 ALA A N 1
ATOM 1367 C CA . ALA A 1 213 ? 6.435 3.122 -11.782 1.00 98.75 213 ALA A CA 1
ATOM 1368 C C . ALA A 1 213 ? 6.450 4.258 -10.758 1.00 98.75 213 ALA A C 1
ATOM 1370 O O . ALA A 1 213 ? 5.659 4.282 -9.818 1.00 98.75 213 ALA A O 1
ATOM 1371 N N . GLU A 1 214 ? 7.328 5.222 -10.977 1.00 98.75 214 GLU A N 1
ATOM 1372 C CA . GLU A 1 214 ? 7.256 6.557 -10.407 1.00 98.75 214 GLU A CA 1
ATOM 1373 C C . GLU A 1 214 ? 6.408 7.408 -11.372 1.00 98.75 214 GLU A C 1
ATOM 1375 O O . GLU A 1 214 ? 6.754 7.612 -12.545 1.00 98.75 214 GLU A O 1
ATOM 1380 N N . ASN A 1 215 ? 5.246 7.843 -10.883 1.00 98.31 215 ASN A N 1
ATOM 1381 C CA . ASN A 1 215 ? 4.300 8.688 -11.602 1.00 98.31 215 ASN A CA 1
ATOM 1382 C C . ASN A 1 215 ? 3.867 9.906 -10.759 1.00 98.31 215 ASN A C 1
ATOM 1384 O O . ASN A 1 215 ? 2.823 10.507 -11.014 1.00 98.31 215 ASN A O 1
ATOM 1388 N N . SER A 1 216 ? 4.650 10.308 -9.762 1.00 98.56 216 SER A N 1
ATOM 1389 C CA . SER A 1 216 ? 4.410 11.512 -8.976 1.00 98.56 216 SER A CA 1
ATOM 1390 C C . SER A 1 216 ? 5.151 12.721 -9.544 1.00 98.56 216 SER A C 1
ATOM 1392 O O . SER A 1 216 ? 6.263 12.649 -10.054 1.00 98.56 216 SER A O 1
ATOM 1394 N N . ALA A 1 217 ? 4.546 13.898 -9.416 1.00 98.06 217 ALA A N 1
ATOM 1395 C CA . ALA A 1 217 ? 5.252 15.145 -9.683 1.00 98.06 217 ALA A CA 1
ATOM 1396 C C . ALA A 1 217 ? 6.146 15.605 -8.515 1.00 98.06 217 ALA A C 1
ATOM 1398 O O . ALA A 1 217 ? 6.979 16.483 -8.724 1.00 98.06 217 ALA A O 1
ATOM 1399 N N . THR A 1 218 ? 5.945 15.088 -7.297 1.00 97.81 218 THR A 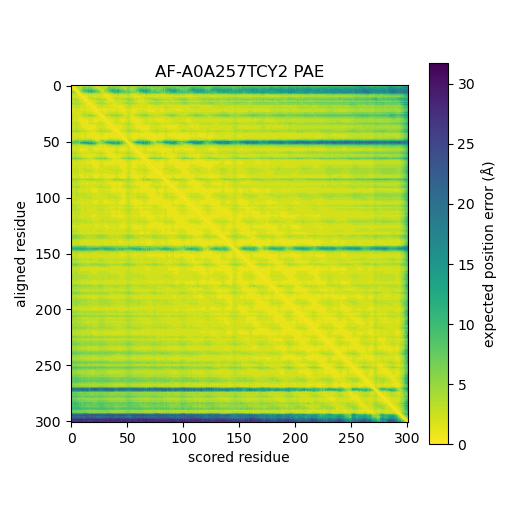N 1
ATOM 1400 C CA . THR A 1 218 ? 6.506 15.687 -6.069 1.00 97.81 218 THR A CA 1
ATOM 1401 C C . THR A 1 218 ? 6.939 14.700 -4.983 1.00 97.81 218 THR A C 1
ATOM 1403 O O . THR A 1 218 ? 7.710 15.089 -4.110 1.00 97.81 218 THR A O 1
ATOM 1406 N N . SER A 1 219 ? 6.435 13.468 -4.994 1.00 98.38 219 SER A N 1
ATOM 1407 C CA . SER A 1 219 ? 6.703 12.439 -3.990 1.00 98.38 219 SER A CA 1
ATOM 1408 C C . SER A 1 219 ? 7.666 11.419 -4.578 1.00 98.38 219 SER A C 1
ATOM 1410 O O . SER A 1 219 ? 7.271 10.645 -5.439 1.00 98.38 219 SER A O 1
ATOM 1412 N N . ASP A 1 220 ? 8.919 11.412 -4.138 1.00 98.69 220 ASP A N 1
ATOM 1413 C CA . ASP A 1 220 ? 9.920 10.476 -4.664 1.00 98.69 220 ASP A CA 1
ATOM 1414 C C . ASP A 1 220 ? 9.614 9.024 -4.270 1.00 98.69 220 ASP A C 1
ATOM 1416 O O . ASP A 1 220 ? 9.147 8.753 -3.159 1.00 98.69 220 ASP A O 1
ATOM 1420 N N . LEU A 1 221 ? 9.951 8.072 -5.145 1.00 98.88 221 LEU A N 1
ATOM 1421 C CA . LEU A 1 221 ? 9.923 6.642 -4.836 1.00 98.88 221 LEU A CA 1
ATOM 1422 C C . LEU A 1 221 ? 11.344 6.117 -4.614 1.00 98.88 221 LEU A C 1
ATOM 1424 O O . LEU A 1 221 ? 12.179 6.111 -5.522 1.00 98.88 221 LEU A O 1
ATOM 1428 N N . ILE A 1 222 ? 11.599 5.599 -3.413 1.00 98.69 222 ILE A N 1
ATOM 1429 C CA . ILE A 1 222 ? 12.890 5.034 -3.016 1.00 98.69 222 ILE A CA 1
ATOM 1430 C C . ILE A 1 222 ? 12.739 3.529 -2.776 1.00 98.69 222 ILE A C 1
ATOM 1432 O O . ILE A 1 222 ? 11.984 3.096 -1.910 1.00 98.69 222 ILE A O 1
ATOM 1436 N N . VAL A 1 223 ? 13.506 2.712 -3.496 1.00 98.62 223 VAL A N 1
ATOM 1437 C CA . VAL A 1 223 ? 13.587 1.254 -3.330 1.00 98.62 223 VAL A CA 1
ATOM 1438 C C . VAL A 1 223 ? 14.973 0.877 -2.811 1.00 98.62 223 VAL A C 1
ATOM 1440 O O . VAL A 1 223 ? 15.923 0.687 -3.574 1.00 98.62 223 VAL A O 1
ATOM 1443 N N . SER A 1 224 ? 15.103 0.747 -1.493 1.00 97.81 224 SER A N 1
ATOM 1444 C CA . SER A 1 224 ? 16.375 0.413 -0.837 1.00 97.81 224 SER A CA 1
ATOM 1445 C C . SER A 1 224 ? 16.560 -1.079 -0.561 1.00 97.81 224 SER A C 1
ATOM 1447 O O . SER A 1 224 ? 17.688 -1.517 -0.362 1.00 97.81 224 SER A O 1
ATOM 1449 N N . GLY A 1 225 ? 15.487 -1.877 -0.611 1.00 97.31 225 GLY A N 1
ATOM 1450 C CA . GLY A 1 225 ? 15.562 -3.339 -0.467 1.00 97.31 225 GLY A CA 1
ATOM 1451 C C . GLY A 1 225 ? 15.956 -4.093 -1.745 1.00 97.31 225 GLY A C 1
ATOM 1452 O O . GLY A 1 225 ? 16.096 -5.312 -1.719 1.00 97.31 225 GLY A O 1
ATOM 1453 N N . GLY A 1 226 ? 16.131 -3.378 -2.860 1.00 96.50 226 GLY A N 1
ATOM 1454 C CA . GLY A 1 226 ? 16.508 -3.939 -4.158 1.00 96.50 226 GLY A CA 1
ATOM 1455 C C . GLY A 1 226 ? 15.328 -4.489 -4.959 1.00 96.50 226 GLY A C 1
ATOM 1456 O O . GLY A 1 226 ? 14.182 -4.489 -4.502 1.00 96.50 226 GLY A O 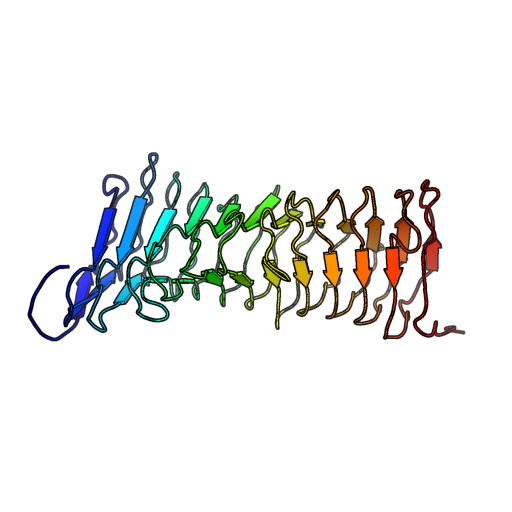1
ATOM 1457 N N . ILE A 1 227 ? 15.615 -4.926 -6.186 1.00 98.25 227 ILE A N 1
ATOM 1458 C CA . ILE A 1 227 ? 14.627 -5.457 -7.134 1.00 98.25 227 ILE A CA 1
ATOM 1459 C C . ILE A 1 227 ? 15.076 -6.829 -7.641 1.00 98.25 227 ILE A C 1
ATOM 1461 O O . ILE A 1 227 ? 16.211 -7.006 -8.089 1.00 98.25 227 ILE A O 1
ATOM 1465 N N . VAL A 1 228 ? 14.165 -7.801 -7.616 1.00 98.25 228 VAL A N 1
ATOM 1466 C CA . VAL A 1 228 ? 14.325 -9.089 -8.297 1.00 98.25 228 VAL A CA 1
ATOM 1467 C C . VAL A 1 228 ? 13.540 -9.044 -9.605 1.00 98.25 228 VAL A C 1
ATOM 1469 O O . VAL A 1 228 ? 12.314 -9.026 -9.595 1.00 98.25 228 VAL A O 1
ATOM 1472 N N . VAL A 1 229 ? 14.243 -9.036 -10.735 1.00 98.44 229 VAL A N 1
ATOM 1473 C CA . VAL A 1 229 ? 13.644 -8.958 -12.071 1.00 98.44 229 VAL A CA 1
ATOM 1474 C C . VAL A 1 229 ? 12.862 -10.234 -12.386 1.00 98.44 229 VAL A C 1
ATOM 1476 O O . VAL A 1 229 ? 13.392 -11.350 -12.301 1.00 98.44 229 VAL A O 1
ATOM 1479 N N . ASN A 1 230 ? 11.603 -10.045 -12.778 1.00 98.25 230 ASN A N 1
ATOM 1480 C CA . ASN A 1 230 ? 10.691 -11.080 -13.251 1.00 98.25 230 ASN A CA 1
ATOM 1481 C C . ASN A 1 230 ? 11.301 -11.811 -14.457 1.00 98.25 230 ASN A C 1
ATOM 1483 O O . ASN A 1 230 ? 11.924 -11.186 -15.309 1.00 98.25 230 ASN A O 1
ATOM 1487 N N . ALA A 1 231 ? 11.101 -13.125 -14.567 1.00 97.69 231 ALA A N 1
ATOM 1488 C CA . ALA A 1 231 ? 11.622 -13.918 -15.686 1.00 97.69 231 ALA A CA 1
ATOM 1489 C C . ALA A 1 231 ? 11.093 -13.461 -17.066 1.00 97.69 231 ALA A C 1
ATOM 1491 O O . ALA A 1 231 ? 11.795 -13.583 -18.066 1.00 97.69 231 ALA A O 1
ATOM 1492 N N . ALA A 1 232 ? 9.880 -12.905 -17.125 1.00 97.75 232 ALA A N 1
ATOM 1493 C CA . ALA A 1 232 ? 9.308 -12.274 -18.317 1.00 97.75 232 ALA A CA 1
ATOM 1494 C C . ALA A 1 232 ? 9.806 -10.830 -18.548 1.00 97.75 232 ALA A C 1
ATOM 1496 O O . ALA A 1 232 ? 9.519 -10.244 -19.590 1.00 97.75 232 ALA A O 1
ATOM 1497 N N . GLY A 1 233 ? 10.565 -10.277 -17.602 1.00 98.06 233 GLY A N 1
ATOM 1498 C CA . GLY A 1 233 ? 11.090 -8.916 -17.594 1.00 98.06 233 GLY A CA 1
ATOM 1499 C C . GLY A 1 233 ? 10.381 -8.000 -16.593 1.00 98.06 233 GLY A C 1
ATOM 1500 O O . GLY A 1 233 ? 9.207 -8.185 -16.274 1.00 98.06 233 GLY A O 1
ATOM 1501 N N . THR A 1 234 ? 11.108 -6.996 -16.105 1.00 98.69 234 THR A N 1
ATOM 1502 C CA . THR A 1 234 ? 10.595 -5.955 -15.204 1.00 98.69 234 THR A CA 1
ATOM 1503 C C . THR A 1 234 ? 10.901 -4.583 -15.788 1.00 98.69 234 THR A C 1
ATOM 1505 O O . THR A 1 234 ? 12.035 -4.323 -16.192 1.00 98.69 234 THR A O 1
ATOM 1508 N N . THR A 1 235 ? 9.902 -3.700 -15.802 1.00 98.75 235 THR A N 1
ATOM 1509 C CA . THR A 1 235 ? 10.054 -2.315 -16.278 1.00 98.75 235 THR A CA 1
ATOM 1510 C C . THR A 1 235 ? 10.082 -1.336 -15.112 1.00 98.75 235 THR A C 1
ATOM 1512 O O . THR A 1 235 ? 9.166 -1.329 -14.290 1.00 98.75 235 THR A O 1
ATOM 1515 N N . LEU A 1 236 ? 11.110 -0.498 -15.046 1.00 98.75 236 LEU A N 1
ATOM 1516 C CA . LEU A 1 236 ? 11.190 0.637 -14.135 1.00 98.75 236 LEU A CA 1
ATOM 1517 C C . LEU A 1 236 ? 10.857 1.900 -14.916 1.00 98.75 236 LEU A C 1
ATOM 1519 O O . LEU A 1 236 ? 11.578 2.235 -15.849 1.00 98.75 236 LEU A O 1
ATOM 1523 N N . THR A 1 237 ? 9.791 2.596 -14.546 1.00 98.75 237 THR A N 1
ATOM 1524 C CA . THR A 1 237 ? 9.334 3.788 -15.267 1.00 98.75 237 THR A CA 1
ATOM 1525 C C . THR A 1 237 ? 9.414 5.004 -14.359 1.00 98.75 237 THR A C 1
ATOM 1527 O O . THR A 1 237 ? 8.913 4.959 -13.242 1.00 98.75 237 THR A O 1
ATOM 1530 N N . ALA A 1 238 ? 10.001 6.094 -14.846 1.00 98.44 238 ALA A N 1
ATOM 1531 C CA . ALA A 1 238 ? 9.932 7.410 -14.214 1.00 98.44 238 ALA A CA 1
ATOM 1532 C C . ALA A 1 238 ? 9.287 8.377 -15.206 1.00 98.44 238 ALA A C 1
ATOM 1534 O O . ALA A 1 238 ? 9.824 8.579 -16.294 1.00 98.44 238 ALA A O 1
ATOM 1535 N N . THR A 1 239 ? 8.113 8.919 -14.879 1.00 97.06 239 THR A N 1
ATOM 1536 C CA . THR A 1 239 ? 7.301 9.683 -15.849 1.00 97.06 239 THR A CA 1
ATOM 1537 C C . THR A 1 239 ? 7.320 11.180 -15.588 1.00 97.06 239 THR A C 1
ATOM 1539 O O . THR A 1 239 ? 7.455 11.970 -16.520 1.00 97.06 239 THR A O 1
ATOM 1542 N N . ASN A 1 240 ? 7.161 11.566 -14.326 1.00 96.75 240 ASN A N 1
ATOM 1543 C CA . ASN A 1 240 ? 6.953 12.948 -13.915 1.00 96.75 240 ASN A CA 1
ATOM 1544 C C . ASN A 1 240 ? 8.242 13.511 -13.291 1.00 96.75 240 ASN A C 1
ATOM 1546 O O . ASN A 1 240 ? 9.337 13.105 -13.670 1.00 96.75 240 ASN A O 1
ATOM 1550 N N . SER A 1 241 ? 8.132 14.511 -12.415 1.00 96.94 241 SER A N 1
ATOM 1551 C CA . SER A 1 241 ? 9.300 15.213 -11.872 1.00 96.94 241 SER A CA 1
ATOM 1552 C C . SER A 1 241 ? 9.889 14.585 -10.607 1.00 96.94 241 SER A C 1
ATOM 1554 O O . SER A 1 241 ? 10.993 14.972 -10.225 1.00 96.94 241 SER A O 1
ATOM 1556 N N . ALA A 1 242 ? 9.173 13.677 -9.942 1.00 98.31 242 ALA A N 1
ATOM 1557 C CA . ALA A 1 242 ? 9.712 12.971 -8.789 1.00 98.31 242 ALA A CA 1
ATOM 1558 C C . ALA A 1 242 ? 10.704 11.885 -9.227 1.00 98.31 242 ALA A C 1
ATOM 1560 O O . ALA A 1 242 ? 10.657 11.372 -10.348 1.00 98.31 242 ALA A O 1
ATOM 1561 N N . LEU A 1 243 ? 11.639 11.561 -8.340 1.00 98.12 243 LEU A N 1
ATOM 1562 C CA . LEU A 1 243 ? 12.732 10.644 -8.628 1.00 98.12 243 LEU A CA 1
ATOM 1563 C C . LEU A 1 243 ? 12.337 9.196 -8.336 1.00 98.12 243 LEU A C 1
ATOM 1565 O O . LEU A 1 243 ? 11.776 8.887 -7.282 1.00 98.12 243 LEU A O 1
ATOM 1569 N N . LEU A 1 244 ? 12.741 8.288 -9.227 1.00 98.62 244 LEU A N 1
ATOM 1570 C CA . LEU A 1 244 ? 12.813 6.859 -8.937 1.00 98.62 244 LEU A CA 1
ATOM 1571 C C . LEU A 1 244 ? 14.246 6.487 -8.560 1.00 98.62 244 LEU A C 1
ATOM 1573 O O . LEU A 1 244 ? 15.125 6.444 -9.421 1.00 98.62 244 LEU A O 1
ATOM 1577 N N . THR A 1 245 ? 14.484 6.154 -7.294 1.00 97.88 245 THR A N 1
ATOM 1578 C CA . THR A 1 245 ? 15.800 5.697 -6.825 1.00 97.88 245 THR A CA 1
ATOM 1579 C C . THR A 1 245 ? 15.753 4.239 -6.395 1.00 97.88 245 THR A C 1
ATOM 1581 O O . THR A 1 245 ? 15.013 3.879 -5.488 1.00 97.88 245 THR A O 1
ATOM 1584 N N . VAL A 1 246 ? 16.605 3.398 -6.978 1.00 97.88 246 VAL A N 1
ATOM 1585 C CA . VAL A 1 246 ? 16.825 2.007 -6.567 1.00 97.88 246 VAL A CA 1
ATOM 1586 C C . VAL A 1 246 ? 18.243 1.877 -6.026 1.00 97.88 246 VAL A C 1
ATOM 1588 O O . VAL A 1 246 ? 19.202 1.996 -6.784 1.00 97.88 246 VAL A O 1
ATOM 1591 N N . SER A 1 247 ? 18.388 1.626 -4.724 1.00 95.88 247 SER A N 1
ATOM 1592 C CA . SER A 1 247 ? 19.698 1.563 -4.056 1.00 95.88 247 SER A CA 1
ATOM 1593 C C . SER A 1 247 ? 20.087 0.181 -3.516 1.00 95.88 247 SER A C 1
ATOM 1595 O O . SER A 1 247 ? 21.258 -0.063 -3.230 1.00 95.88 247 SER A O 1
ATOM 1597 N N . GLY A 1 248 ? 19.132 -0.752 -3.416 1.00 95.38 248 GLY A N 1
ATOM 1598 C CA . GLY A 1 248 ? 19.372 -2.111 -2.902 1.00 95.38 248 GLY A CA 1
ATOM 1599 C C . GLY A 1 248 ? 19.897 -3.124 -3.926 1.00 95.38 248 GLY A C 1
ATOM 1600 O O . GLY A 1 248 ? 20.067 -4.297 -3.600 1.00 95.38 248 GLY A O 1
ATOM 1601 N N . GLY A 1 249 ? 20.158 -2.687 -5.160 1.00 94.50 249 GLY A N 1
ATOM 1602 C CA . GLY A 1 249 ? 20.674 -3.525 -6.244 1.00 94.50 249 GLY A CA 1
ATOM 1603 C C . GLY A 1 249 ? 19.574 -4.198 -7.060 1.00 94.50 249 GLY A C 1
ATOM 1604 O O . GLY A 1 249 ? 18.387 -4.127 -6.732 1.00 94.50 249 GLY A O 1
ATOM 1605 N N . VAL A 1 250 ? 19.977 -4.840 -8.156 1.00 96.75 250 VAL A N 1
ATOM 1606 C CA . VAL A 1 250 ? 19.057 -5.508 -9.084 1.00 96.75 250 VAL A CA 1
ATOM 1607 C C . VAL A 1 250 ? 19.566 -6.913 -9.396 1.00 96.75 250 VAL A C 1
ATOM 1609 O O . VAL A 1 250 ? 20.731 -7.093 -9.738 1.00 96.75 250 VAL A O 1
ATOM 1612 N N . THR A 1 251 ? 18.704 -7.918 -9.275 1.00 96.62 251 THR A N 1
ATOM 1613 C CA . THR A 1 251 ? 19.001 -9.340 -9.547 1.00 96.62 251 THR A CA 1
ATOM 1614 C C . THR A 1 251 ? 17.866 -9.967 -10.366 1.00 96.62 251 THR A C 1
ATOM 1616 O O . THR A 1 251 ? 17.017 -9.240 -10.865 1.00 96.62 251 THR A O 1
ATOM 1619 N N . GLY A 1 252 ? 17.809 -11.292 -10.527 1.00 96.81 252 GLY A N 1
ATOM 1620 C CA . GLY A 1 252 ? 16.713 -11.981 -11.231 1.00 96.81 252 GLY A CA 1
ATOM 1621 C C . GLY A 1 252 ? 17.118 -12.528 -12.599 1.00 96.81 252 GLY A C 1
ATOM 1622 O O . GLY A 1 252 ? 18.306 -12.569 -12.912 1.00 96.81 252 GLY A O 1
ATOM 1623 N N . THR A 1 253 ? 16.147 -13.010 -13.386 1.00 93.69 253 THR A N 1
ATOM 1624 C CA . THR A 1 253 ? 16.419 -13.804 -14.610 1.00 93.69 253 THR A CA 1
ATOM 1625 C C . THR A 1 253 ? 15.778 -13.305 -15.908 1.00 93.69 253 THR A C 1
ATOM 1627 O O . THR A 1 253 ? 15.820 -14.013 -16.911 1.00 93.69 253 THR A O 1
ATOM 1630 N N . GLY A 1 254 ? 15.206 -12.100 -15.912 1.00 97.00 254 GLY A N 1
ATOM 1631 C CA . GLY A 1 254 ? 14.655 -11.482 -17.119 1.00 97.00 254 GLY A CA 1
ATOM 1632 C C . GLY A 1 254 ? 15.297 -10.148 -17.487 1.00 97.00 254 GLY A C 1
ATOM 1633 O O . GLY A 1 254 ? 16.232 -9.658 -16.848 1.00 97.00 254 GLY A O 1
ATOM 1634 N N . ASN A 1 255 ? 14.750 -9.538 -18.536 1.00 97.75 255 ASN A N 1
ATOM 1635 C CA . ASN A 1 255 ? 15.194 -8.232 -19.005 1.00 97.75 255 ASN A CA 1
ATOM 1636 C C . ASN A 1 255 ? 14.756 -7.133 -18.034 1.00 97.75 255 ASN A C 1
ATOM 1638 O O . ASN A 1 255 ? 13.592 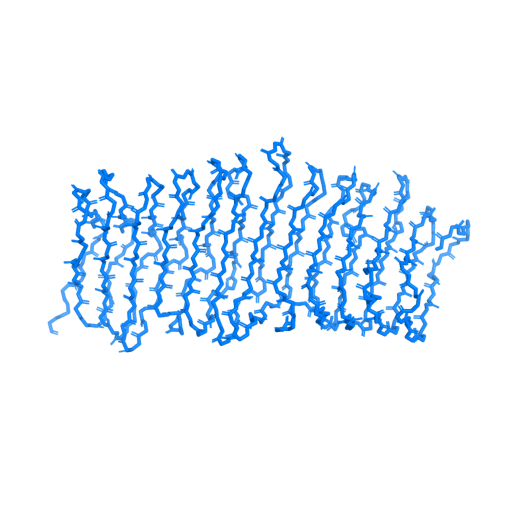-7.063 -17.638 1.00 97.75 255 ASN A O 1
ATOM 1642 N N . LEU A 1 256 ? 15.686 -6.252 -17.695 1.00 97.81 256 LEU A N 1
ATOM 1643 C CA . LEU A 1 256 ? 15.411 -5.009 -17.000 1.00 97.81 256 LEU A CA 1
ATOM 1644 C C . LEU A 1 256 ? 15.219 -3.906 -18.040 1.00 97.81 256 LEU A C 1
ATOM 1646 O O . LEU A 1 256 ? 16.143 -3.581 -18.789 1.00 97.81 256 LEU A O 1
ATOM 1650 N N . ILE A 1 257 ? 14.026 -3.327 -18.077 1.00 98.38 257 ILE A N 1
ATOM 1651 C CA . ILE A 1 257 ? 13.704 -2.195 -18.945 1.00 98.38 257 ILE A CA 1
ATOM 1652 C C . ILE A 1 257 ? 13.661 -0.942 -18.075 1.00 98.38 257 ILE A C 1
ATOM 1654 O O . ILE A 1 257 ? 13.017 -0.932 -17.030 1.00 98.38 257 ILE A O 1
ATOM 1658 N N . LEU A 1 258 ? 14.377 0.096 -18.485 1.00 98.19 258 LEU A N 1
ATOM 1659 C CA . LEU A 1 258 ? 14.402 1.399 -17.838 1.00 98.19 258 LEU A CA 1
ATOM 1660 C C . LEU A 1 258 ? 13.699 2.390 -18.766 1.00 98.19 258 LEU A C 1
ATOM 1662 O O . LEU A 1 258 ? 14.201 2.693 -19.843 1.00 98.19 258 LEU A O 1
ATOM 1666 N N . ASP A 1 259 ? 12.554 2.899 -18.342 1.00 98.19 259 ASP A N 1
ATOM 1667 C CA . ASP A 1 259 ? 11.761 3.885 -19.066 1.00 98.19 259 ASP A CA 1
ATOM 1668 C C . ASP A 1 259 ? 11.828 5.212 -18.315 1.00 98.19 259 ASP A C 1
ATOM 1670 O O . ASP A 1 259 ? 10.893 5.613 -17.615 1.00 98.19 259 ASP A O 1
ATOM 1674 N N . ASN A 1 260 ? 12.965 5.902 -18.431 1.00 97.56 260 ASN A N 1
ATOM 1675 C CA . ASN A 1 260 ? 13.037 7.284 -17.976 1.00 97.56 260 ASN A CA 1
ATOM 1676 C C . ASN A 1 260 ? 12.338 8.189 -18.995 1.00 97.56 260 ASN A C 1
ATOM 1678 O O . ASN A 1 260 ? 12.925 8.650 -19.973 1.00 97.56 260 ASN A O 1
ATOM 1682 N N . ASN A 1 261 ? 11.048 8.397 -18.769 1.00 97.81 261 ASN A N 1
ATOM 1683 C CA . ASN A 1 261 ? 10.189 9.281 -19.543 1.00 97.81 261 ASN A CA 1
ATOM 1684 C C . ASN A 1 261 ? 10.174 10.712 -18.980 1.00 97.81 261 ASN A C 1
ATOM 1686 O O . ASN A 1 261 ? 9.584 11.596 -19.599 1.00 97.81 261 ASN A O 1
ATOM 1690 N N . SER A 1 262 ? 10.846 10.953 -17.848 1.00 97.00 262 SER A N 1
ATOM 1691 C CA . SER A 1 262 ? 10.961 12.273 -17.234 1.00 97.00 262 SER A CA 1
ATOM 1692 C C . SER A 1 262 ? 11.929 13.194 -17.986 1.00 97.00 262 SER A C 1
ATOM 1694 O O . SER A 1 262 ? 12.798 12.765 -18.750 1.00 97.00 262 SER A O 1
ATOM 1696 N N . SER A 1 263 ? 11.820 14.497 -17.731 1.00 96.50 263 SER A N 1
ATOM 1697 C CA . SER A 1 263 ? 12.818 15.492 -18.146 1.00 96.50 263 SER A CA 1
ATOM 1698 C C . SER A 1 263 ? 13.860 15.790 -17.061 1.00 96.50 263 SER A C 1
ATOM 1700 O O . SER A 1 263 ? 14.646 16.724 -17.218 1.00 96.50 263 SER A O 1
ATOM 1702 N N . VAL A 1 264 ? 13.831 15.068 -15.938 1.00 96.69 264 VAL A N 1
ATOM 1703 C CA . VAL A 1 264 ? 14.661 15.343 -14.760 1.00 96.69 264 VAL A CA 1
ATOM 1704 C C . VAL A 1 264 ? 16.003 14.630 -14.896 1.00 96.69 264 VAL A C 1
ATOM 1706 O O . VAL A 1 264 ? 16.058 13.448 -15.237 1.00 96.69 264 VAL A O 1
ATOM 1709 N N . ALA A 1 265 ? 17.098 15.354 -14.651 1.00 95.25 265 ALA A N 1
ATOM 1710 C CA . ALA A 1 265 ? 18.426 14.750 -14.570 1.00 95.25 265 ALA A CA 1
ATOM 1711 C C . ALA A 1 265 ? 18.430 13.686 -13.468 1.00 95.25 265 ALA A C 1
ATOM 1713 O O . ALA A 1 265 ? 17.945 13.946 -12.370 1.00 95.25 265 ALA A O 1
ATOM 1714 N N . ASP A 1 266 ? 18.934 12.496 -13.781 1.00 95.25 266 ASP A N 1
ATOM 1715 C CA . ASP A 1 266 ? 18.922 11.340 -12.882 1.00 95.25 266 ASP A CA 1
ATOM 1716 C C . ASP A 1 266 ? 17.515 10.930 -12.398 1.00 95.25 266 ASP A C 1
ATOM 1718 O O . ASP A 1 266 ? 17.372 10.260 -11.372 1.00 95.25 266 ASP A O 1
ATOM 1722 N N . GLY A 1 267 ? 16.467 11.279 -13.165 1.00 96.38 267 GLY A N 1
ATOM 1723 C CA . GLY A 1 267 ? 15.059 10.991 -12.850 1.00 96.38 267 GLY A CA 1
ATOM 1724 C C . GLY A 1 267 ? 14.772 9.510 -12.583 1.00 96.38 267 GLY A C 1
ATOM 1725 O O . GLY A 1 267 ? 13.863 9.166 -11.828 1.00 96.38 267 GLY A O 1
ATOM 1726 N N . LEU A 1 268 ? 15.606 8.630 -13.145 1.00 98.06 268 LEU A N 1
ATOM 1727 C CA . LEU A 1 268 ? 15.685 7.222 -12.786 1.00 98.06 268 LEU A CA 1
ATOM 1728 C C . LEU A 1 268 ? 17.131 6.872 -12.427 1.00 98.06 268 LEU A C 1
ATOM 1730 O O . LEU A 1 268 ? 18.020 6.929 -13.280 1.00 98.06 268 LEU A O 1
ATOM 1734 N N . THR A 1 269 ? 17.353 6.471 -11.178 1.00 96.56 269 THR A N 1
ATOM 1735 C CA . THR A 1 269 ? 18.679 6.187 -10.624 1.00 96.56 269 THR A CA 1
ATOM 1736 C C . THR A 1 269 ? 18.763 4.771 -10.065 1.00 96.56 269 THR A C 1
ATOM 1738 O O . THR A 1 269 ? 17.994 4.389 -9.186 1.00 96.56 269 THR A O 1
ATOM 1741 N N . LEU A 1 270 ? 19.755 4.003 -10.517 1.00 96.25 270 LEU A N 1
ATOM 1742 C CA . LEU A 1 270 ? 20.203 2.743 -9.923 1.00 96.25 270 LEU A CA 1
ATOM 1743 C C . LEU A 1 270 ? 21.567 2.995 -9.267 1.00 96.25 270 LEU A C 1
ATOM 1745 O O . LEU A 1 270 ? 22.582 3.160 -9.951 1.00 96.25 270 LEU A O 1
ATOM 1749 N N . SER A 1 271 ? 21.602 3.054 -7.939 1.00 90.06 271 SER A N 1
ATOM 1750 C CA . SER A 1 271 ? 22.788 3.426 -7.159 1.00 90.06 271 SER A CA 1
ATOM 1751 C C . SER A 1 271 ? 23.120 2.401 -6.070 1.00 90.06 271 SER A C 1
ATOM 1753 O O . SER A 1 271 ? 22.388 1.442 -5.849 1.00 90.06 271 SER A O 1
ATOM 1755 N N . GLY A 1 272 ? 24.265 2.569 -5.401 1.00 77.06 272 GLY A N 1
ATOM 1756 C CA . GLY A 1 272 ? 24.627 1.849 -4.170 1.00 77.06 272 GLY A CA 1
ATOM 1757 C C . GLY A 1 272 ? 25.087 0.394 -4.339 1.00 77.06 272 GLY A C 1
ATOM 1758 O O . GLY A 1 272 ? 26.163 0.039 -3.857 1.00 77.06 272 GLY A O 1
ATOM 1759 N N . ALA A 1 273 ? 24.313 -0.442 -5.029 1.00 82.75 273 ALA A N 1
ATOM 1760 C CA . ALA A 1 273 ? 24.558 -1.875 -5.191 1.00 82.75 273 ALA A CA 1
ATOM 1761 C C . ALA A 1 273 ? 24.573 -2.313 -6.667 1.00 82.75 273 ALA A C 1
ATOM 1763 O O . ALA A 1 273 ? 24.253 -1.547 -7.573 1.00 82.75 273 ALA A O 1
ATOM 1764 N N . ILE A 1 274 ? 25.015 -3.549 -6.915 1.00 89.19 274 ILE A N 1
ATOM 1765 C CA . ILE A 1 274 ? 25.296 -4.066 -8.262 1.00 89.19 274 ILE A CA 1
ATOM 1766 C C . ILE A 1 274 ? 23.994 -4.294 -9.049 1.00 89.19 274 ILE A C 1
ATOM 1768 O O . ILE A 1 274 ? 23.017 -4.825 -8.514 1.00 89.19 274 ILE A O 1
ATOM 1772 N N . VAL A 1 275 ? 24.008 -3.950 -10.339 1.00 94.31 275 VAL A N 1
ATOM 1773 C CA . VAL A 1 275 ? 23.012 -4.408 -11.321 1.00 94.31 275 VAL A CA 1
ATOM 1774 C C . VAL A 1 275 ? 23.499 -5.735 -11.908 1.00 94.31 275 VAL A C 1
ATOM 1776 O O . VAL A 1 275 ? 24.524 -5.783 -12.592 1.00 94.31 275 VAL A O 1
ATOM 1779 N N . ASN A 1 276 ? 22.807 -6.822 -11.569 1.00 94.25 276 ASN A N 1
ATOM 1780 C CA . ASN A 1 276 ? 23.203 -8.205 -11.850 1.00 94.25 276 ASN A CA 1
ATOM 1781 C C . ASN A 1 276 ? 21.997 -9.114 -12.167 1.00 94.25 276 ASN A C 1
ATOM 1783 O O . ASN A 1 276 ? 21.927 -10.256 -11.705 1.00 94.25 276 ASN A O 1
ATOM 1787 N N . ASN A 1 277 ? 21.005 -8.619 -12.908 1.00 95.06 277 ASN A N 1
ATOM 1788 C CA . ASN A 1 277 ? 19.990 -9.501 -13.482 1.00 95.06 277 ASN A CA 1
ATOM 1789 C C . ASN A 1 277 ? 20.587 -10.304 -14.649 1.00 95.06 277 ASN A C 1
ATOM 1791 O O . ASN A 1 277 ? 21.392 -9.792 -15.423 1.00 95.06 277 ASN A O 1
ATOM 1795 N N . VAL A 1 278 ? 20.171 -11.562 -14.792 1.00 94.81 278 VAL A N 1
ATOM 1796 C CA . VAL A 1 278 ? 20.393 -12.333 -16.021 1.00 94.81 278 VAL A CA 1
ATOM 1797 C C . VAL A 1 278 ? 19.389 -11.837 -17.058 1.00 94.81 278 VAL A C 1
ATOM 1799 O O . VAL A 1 278 ? 18.197 -11.802 -16.771 1.00 94.81 278 VAL A O 1
ATOM 1802 N N . GLY A 1 279 ? 19.857 -11.460 -18.245 1.00 94.69 279 GLY A N 1
ATOM 1803 C CA . GLY A 1 279 ? 19.039 -10.853 -19.296 1.00 94.69 279 GLY A CA 1
ATOM 1804 C C . GLY A 1 279 ? 19.695 -9.585 -19.833 1.00 94.69 279 GLY A C 1
ATOM 1805 O O . GLY A 1 279 ? 20.896 -9.376 -19.659 1.00 94.69 279 GLY A O 1
ATOM 1806 N N . THR A 1 280 ? 18.919 -8.733 -20.497 1.00 95.94 280 THR A N 1
ATOM 1807 C CA . THR A 1 280 ? 19.395 -7.411 -20.920 1.00 95.94 280 THR A CA 1
ATOM 1808 C C . THR A 1 280 ? 19.055 -6.344 -19.887 1.00 95.94 280 THR A C 1
ATOM 1810 O O . THR A 1 280 ? 18.097 -6.469 -19.127 1.00 95.94 280 THR A O 1
ATOM 1813 N N . VAL A 1 281 ? 19.833 -5.265 -19.887 1.00 96.31 281 VAL A N 1
ATOM 1814 C CA . VAL A 1 281 ? 19.425 -3.978 -19.322 1.00 96.31 281 VAL A CA 1
ATOM 1815 C C . VAL A 1 281 ? 19.241 -3.036 -20.501 1.00 96.31 281 VAL A C 1
ATOM 1817 O O . VAL A 1 281 ? 20.149 -2.887 -21.321 1.00 96.31 281 VAL A O 1
ATOM 1820 N N . THR A 1 282 ? 18.062 -2.444 -20.644 1.00 96.56 282 THR A N 1
ATOM 1821 C CA . THR A 1 282 ? 17.741 -1.591 -21.792 1.00 96.56 282 THR A CA 1
ATOM 1822 C C . THR A 1 282 ? 17.063 -0.325 -21.316 1.00 96.56 282 THR A C 1
ATOM 1824 O O . THR A 1 282 ? 16.031 -0.396 -20.663 1.00 96.56 282 THR A O 1
ATOM 1827 N N . ASN A 1 283 ? 17.622 0.829 -21.672 1.00 95.44 283 ASN A N 1
ATOM 1828 C CA . ASN A 1 283 ? 16.927 2.099 -21.517 1.00 95.44 283 ASN A CA 1
ATOM 1829 C C . ASN A 1 283 ? 16.082 2.361 -22.772 1.00 95.44 283 ASN A C 1
ATOM 1831 O O . ASN A 1 283 ? 16.647 2.496 -23.858 1.00 95.44 283 ASN A O 1
ATOM 1835 N N . SER A 1 284 ? 14.756 2.382 -22.622 1.00 96.19 284 SER A N 1
ATOM 1836 C CA . SER A 1 284 ? 13.789 2.662 -23.697 1.00 96.19 284 SER A CA 1
ATOM 1837 C C . SER A 1 284 ? 12.962 3.922 -23.423 1.00 96.19 284 SER A C 1
ATOM 1839 O O . SER A 1 284 ? 11.993 4.186 -24.137 1.00 96.19 284 SER A O 1
ATOM 1841 N N . GLY A 1 285 ? 13.353 4.707 -22.413 1.00 94.06 285 GLY A N 1
ATOM 1842 C CA . GLY A 1 285 ? 12.676 5.943 -22.051 1.00 94.06 285 GLY A CA 1
ATOM 1843 C C . GLY A 1 285 ? 12.659 6.961 -23.191 1.00 94.06 285 GLY A C 1
ATOM 1844 O O . GLY A 1 285 ? 13.612 7.088 -23.960 1.00 94.06 285 GLY A O 1
ATOM 1845 N N . THR A 1 286 ? 11.564 7.710 -23.291 1.00 95.94 286 THR A N 1
ATOM 1846 C CA . THR A 1 286 ? 11.394 8.802 -24.265 1.00 95.94 286 THR A CA 1
ATOM 1847 C C . THR A 1 286 ? 11.682 10.181 -23.671 1.00 95.94 286 THR A C 1
ATOM 1849 O O . THR A 1 286 ? 11.479 11.193 -24.342 1.00 95.94 286 THR A O 1
ATOM 1852 N N . GLY A 1 287 ? 12.075 10.233 -22.398 1.00 96.00 287 GLY A N 1
ATOM 1853 C CA . GLY A 1 287 ? 12.355 11.460 -21.669 1.00 96.00 287 GLY A CA 1
ATOM 1854 C C . GLY A 1 287 ? 13.657 12.121 -22.112 1.00 96.00 287 GLY A C 1
ATOM 1855 O O . GLY A 1 287 ? 14.489 11.528 -22.795 1.00 96.00 287 GLY A O 1
ATOM 1856 N N . THR A 1 288 ? 13.838 13.379 -21.713 1.00 96.12 288 THR A N 1
ATOM 1857 C CA . THR A 1 288 ? 15.109 14.101 -21.901 1.00 96.12 288 THR A CA 1
ATOM 1858 C C . THR A 1 288 ? 16.017 14.022 -20.674 1.00 96.12 288 THR A C 1
ATOM 1860 O O . THR A 1 288 ? 17.132 14.534 -20.719 1.00 96.12 288 THR A O 1
ATOM 1863 N N . GLY A 1 289 ? 15.523 13.455 -19.570 1.00 94.50 289 GLY A N 1
ATOM 1864 C CA . GLY A 1 289 ? 16.275 13.232 -18.344 1.00 94.50 289 GLY A CA 1
ATOM 1865 C C . GLY A 1 289 ? 17.303 12.111 -18.483 1.00 94.50 289 GLY A C 1
ATOM 1866 O O . GLY A 1 289 ? 17.129 11.172 -19.260 1.00 94.50 289 GLY A O 1
ATOM 1867 N N . GLU A 1 290 ? 18.381 12.194 -17.708 1.00 93.81 290 GLU A N 1
ATOM 1868 C CA . GLU A 1 290 ? 19.411 11.153 -17.676 1.00 93.81 290 GLU A CA 1
ATOM 1869 C C . GLU A 1 290 ? 18.964 9.974 -16.804 1.00 93.81 290 GLU A C 1
ATOM 1871 O O . GLU A 1 290 ? 18.336 10.150 -15.761 1.00 93.81 290 GLU A O 1
ATOM 1876 N N . THR A 1 291 ? 19.268 8.752 -17.240 1.00 96.19 291 THR A N 1
ATOM 1877 C CA . THR A 1 291 ? 19.201 7.566 -16.379 1.00 96.19 291 THR A CA 1
ATOM 1878 C C . THR A 1 291 ? 20.584 7.306 -15.814 1.00 96.19 291 THR A C 1
ATOM 1880 O O . THR A 1 291 ? 21.515 7.036 -16.577 1.00 96.19 291 THR A O 1
ATOM 1883 N N . LEU A 1 292 ? 20.710 7.320 -14.489 1.00 94.50 292 LEU A N 1
ATOM 1884 C CA . LEU A 1 292 ? 21.975 7.059 -13.821 1.00 94.50 292 LEU A CA 1
ATOM 1885 C C . LEU A 1 292 ? 22.060 5.602 -13.375 1.00 94.50 292 LEU A C 1
ATOM 1887 O O . LEU A 1 292 ? 21.254 5.135 -12.576 1.00 94.50 292 LEU A O 1
ATOM 1891 N N . ILE A 1 293 ? 23.094 4.895 -13.829 1.00 94.06 293 ILE A N 1
ATOM 1892 C CA . ILE A 1 293 ? 23.513 3.614 -13.252 1.00 94.06 293 ILE A CA 1
ATOM 1893 C C . ILE A 1 293 ? 24.905 3.831 -12.666 1.00 94.06 293 ILE A C 1
ATOM 1895 O O . ILE A 1 293 ? 25.891 3.905 -13.397 1.00 94.06 293 ILE A O 1
ATOM 1899 N N . SER A 1 294 ? 24.977 3.986 -11.346 1.00 88.31 294 SER A N 1
ATOM 1900 C CA . SER A 1 294 ? 26.230 4.235 -10.614 1.00 88.31 294 SER A CA 1
ATOM 1901 C C . SER A 1 294 ? 26.683 3.043 -9.766 1.00 88.31 294 SER A C 1
ATOM 1903 O O . SER A 1 294 ? 27.819 3.018 -9.292 1.00 88.31 294 SER A O 1
ATOM 1905 N N . GLY A 1 295 ? 25.827 2.030 -9.601 1.00 73.12 295 GLY A N 1
ATOM 1906 C CA . GLY A 1 295 ? 26.225 0.718 -9.096 1.00 73.12 295 GLY A CA 1
ATOM 1907 C C . GLY A 1 295 ? 27.078 -0.051 -10.111 1.00 73.12 295 GLY A C 1
ATOM 1908 O O . GLY A 1 295 ? 26.924 0.121 -11.319 1.00 73.12 295 GLY A O 1
ATOM 1909 N N . GLY A 1 296 ? 27.984 -0.917 -9.642 1.00 73.25 296 GLY A N 1
ATOM 1910 C CA . GLY A 1 296 ? 28.754 -1.783 -10.541 1.00 73.25 296 GLY A CA 1
ATOM 1911 C C . GLY A 1 296 ? 27.825 -2.644 -11.407 1.00 73.25 296 GLY A C 1
ATOM 1912 O O . GLY A 1 296 ? 26.859 -3.207 -10.899 1.00 73.25 296 GLY A O 1
ATOM 1913 N N . VAL A 1 297 ? 28.103 -2.762 -12.704 1.00 72.44 297 VAL A N 1
ATOM 1914 C CA . VAL A 1 297 ? 27.394 -3.694 -13.595 1.00 72.44 297 VAL A CA 1
ATOM 1915 C C . VAL A 1 297 ? 28.252 -4.948 -13.717 1.00 72.44 297 VAL A C 1
ATOM 1917 O O . VAL A 1 297 ? 29.409 -4.865 -14.134 1.00 72.44 297 VAL A O 1
ATOM 1920 N N . SER A 1 298 ? 27.728 -6.109 -13.318 1.00 66.56 298 SER A N 1
ATOM 1921 C CA . SER A 1 298 ? 28.456 -7.366 -13.506 1.00 66.56 298 SER A CA 1
ATOM 1922 C C . SER A 1 298 ? 28.256 -7.853 -14.940 1.00 66.56 298 SER A C 1
ATOM 1924 O O . SER A 1 298 ? 27.136 -8.147 -15.348 1.00 66.56 298 SER A O 1
ATOM 1926 N N . ALA A 1 299 ? 29.335 -7.924 -15.720 1.00 50.09 299 ALA A N 1
ATOM 1927 C CA . ALA A 1 299 ? 29.303 -8.574 -17.023 1.00 50.09 299 ALA A CA 1
ATOM 1928 C C . ALA A 1 299 ? 29.222 -10.093 -16.808 1.00 50.09 299 ALA A C 1
ATOM 1930 O O . ALA A 1 299 ? 30.218 -10.720 -16.448 1.00 50.09 299 ALA A O 1
ATOM 1931 N N . GLN A 1 300 ? 28.043 -10.685 -17.001 1.00 50.78 300 GLN A N 1
ATOM 1932 C CA . GLN A 1 300 ? 27.928 -12.140 -17.075 1.00 50.78 300 GLN A CA 1
ATOM 1933 C C . GLN A 1 300 ? 28.409 -12.587 -18.465 1.00 50.78 300 GLN A C 1
ATOM 1935 O O . GLN A 1 300 ? 27.777 -12.262 -19.470 1.00 50.78 300 GLN A O 1
ATOM 1940 N N . MET A 1 301 ? 29.576 -13.245 -18.507 1.00 35.81 301 MET A N 1
ATOM 1941 C CA . MET A 1 301 ? 30.109 -13.954 -19.682 1.00 35.81 301 MET A CA 1
ATOM 1942 C C . MET A 1 301 ? 29.501 -15.347 -19.800 1.00 35.81 301 MET A C 1
ATOM 1944 O O . MET A 1 301 ? 29.379 -16.009 -18.744 1.00 35.81 301 MET A O 1
#

Solvent-accessible surface area (backbone atoms only — not comparable to full-atom values): 12266 Å² total; per-residue (Å²): 77,68,54,88,52,80,52,76,47,74,39,68,63,62,44,53,52,85,46,48,66,49,53,27,48,8,45,51,25,27,34,37,30,53,18,32,37,27,26,5,69,90,22,20,37,41,32,18,57,21,69,83,42,81,33,35,29,37,34,44,34,22,35,30,42,63,11,33,39,36,38,28,22,38,10,63,34,72,43,17,30,30,35,28,84,30,41,41,36,22,29,38,38,40,33,39,57,11,78,8,65,5,29,31,33,31,51,22,18,38,29,46,48,25,41,29,39,33,29,49,11,46,45,17,27,36,42,29,55,19,39,35,30,28,7,72,69,44,19,37,41,30,20,60,26,54,80,44,76,35,36,30,38,35,41,33,25,35,31,42,63,11,22,42,36,36,27,19,38,11,58,33,73,41,17,29,30,37,28,81,31,41,40,37,23,31,34,40,40,33,36,55,10,79,8,67,5,26,33,34,30,50,18,16,39,29,47,48,26,42,30,44,33,29,56,7,66,43,18,28,34,38,29,53,37,15,39,30,29,8,69,93,24,21,37,40,33,12,49,36,67,17,38,27,38,36,39,40,23,32,31,44,59,10,34,41,37,36,30,31,41,8,74,31,77,46,20,27,30,38,29,86,27,45,44,51,43,42,66,52,79,44,80,74,37,83,28,78,22,44,71,38,73,74,25,57,68,63,83,85,128

Secondary structure (DSSP, 8-state):
----SSEEEEE-SPBPTT--EEEE--SSEEEEE-SPEEE-TT-EEEEE--SSS---EEE-S-EEESS-EEEEE-SSSTTSEEE-SS-B--SEEEEE---SSSPEEE-S-B-TTEEEEEE--SSS-EEE-SPEEE-SSEEEEEE--TTS---EEE-S-EEESSEEEEEE-SS-TTSEEE-SS-B--SEEEEE---SSS-EEE-S-B-TTEEEEEE--SS--EEE-S-EEE-TT-EEEEE-SSS-EEE-S-EEESS-EEEEE-SSSTTSEEE-SS-B--SS-EEE---SSSPEEE-SPBP---

Sequence (301 aa):
NSGTGTGESLISAGIGANVTGVTENSATSALTVGGAITVAAGGTTLTNANASGSSLLTVSGGVTGAGNLILDNNSAIADGITLSTATVNNTGTVTNSGTGTGATLISGGIGANVTAVTENSTTSALDITGPITVNATATTLTNANASGSSLLTVSGGVTGSGNLILDNNSAIADGITLSTATVNNTGTVTNSGTGTGSTLISGGVGLNVTSVAENSATSDLIVSGGIVVNAAGTTLTATNSALLTVSGGVTGTGNLILDNNSSVADGLTLSGAIVNNVGTVTNSGTGTGETLISGGVSAQM

Radius of gyration: 20.7 Å; Cα contacts (8 Å, |Δi|>4): 1187; chains: 1; bounding box: 57×32×61 Å

Nearest PDB structures (foldseek):
  3syj-assembly1_A-2  TM=4.098E-01  e=7.989E+00  Haemophilus influenzae
  3jx8-assembly2_D  TM=2.219E-01  e=9.158E+00  Parabacteroides distasonis ATCC 8503